Protein AF-A0ABD1UL17-F1 (afdb_monomer_lite)

Secondary structure (DSSP, 8-state):
-HHHHHHHHHHHHHHHHHHHHHHHHHHHHHHHHHHHHHHHHHHHHHHHHHHHHHHHHHHHHHHHHHHHHHHHHHHHHHHHHHHHHHHHHHTTT-HHHHHHHHHHHTTHHHHHHHHHHHHHHH-----------------------SHHHHHHHHHHHSHHHHHHHHHHH--PPPTTS------------

InterPro domains:
  IPR027705 Flotillin family [PTHR13806] (13-183)

Structure (mmCIF, N/CA/C/O backbone):
data_AF-A0ABD1UL17-F1
#
_entry.id   AF-A0ABD1UL17-F1
#
loop_
_atom_site.group_PDB
_atom_site.id
_atom_site.type_symbol
_atom_site.label_atom_id
_atom_site.label_alt_id
_atom_site.label_comp_id
_atom_site.label_asym_id
_atom_site.label_entity_id
_atom_site.label_seq_id
_atom_site.pdbx_PDB_ins_code
_atom_site.Cartn_x
_atom_site.Cartn_y
_atom_site.Cartn_z
_atom_site.occupancy
_atom_site.B_iso_or_equiv
_atom_site.auth_seq_id
_atom_site.auth_comp_id
_atom_site.auth_asym_id
_atom_site.auth_atom_id
_atom_site.pdbx_PDB_model_num
ATOM 1 N N . MET A 1 1 ? -55.483 -6.343 79.980 1.00 60.31 1 MET A N 1
ATOM 2 C CA . MET A 1 1 ? -54.908 -7.184 78.899 1.00 60.31 1 MET A CA 1
ATOM 3 C C . MET A 1 1 ? -54.985 -6.540 77.512 1.00 60.31 1 MET A C 1
ATOM 5 O O . MET A 1 1 ? -53.952 -6.473 76.865 1.00 60.31 1 MET A O 1
ATOM 9 N N . TYR A 1 2 ? -56.130 -6.007 77.063 1.00 58.78 2 TYR A N 1
ATOM 10 C CA . TYR A 1 2 ? -56.299 -5.472 75.694 1.00 58.78 2 TYR A CA 1
ATOM 11 C C . TYR A 1 2 ? -55.361 -4.320 75.276 1.00 58.78 2 TYR A C 1
ATOM 13 O O . TYR A 1 2 ? -54.911 -4.289 74.135 1.00 58.78 2 TYR A O 1
ATOM 21 N N . HIS A 1 3 ? -55.010 -3.406 76.187 1.00 62.16 3 HIS A N 1
ATOM 22 C CA . HIS A 1 3 ? -54.109 -2.283 75.872 1.00 62.16 3 HIS A CA 1
ATOM 23 C C . HIS A 1 3 ? -52.681 -2.724 75.497 1.00 62.16 3 HIS A C 1
ATOM 25 O O . HIS A 1 3 ? -52.054 -2.107 74.642 1.00 62.16 3 HIS A O 1
ATOM 31 N N . ASN A 1 4 ? -52.183 -3.817 76.086 1.00 69.75 4 ASN A N 1
ATOM 32 C CA . ASN A 1 4 ? -50.825 -4.309 75.828 1.00 69.75 4 ASN A CA 1
ATOM 33 C C . ASN A 1 4 ? -50.711 -5.017 74.467 1.00 69.75 4 ASN A C 1
ATOM 35 O O . ASN A 1 4 ? -49.707 -4.867 73.779 1.00 69.75 4 ASN A O 1
ATOM 39 N N . LEU A 1 5 ? -51.758 -5.733 74.037 1.00 76.44 5 LEU A N 1
ATOM 40 C CA . LEU A 1 5 ? -51.782 -6.370 72.715 1.00 76.44 5 LEU A CA 1
ATOM 41 C C . LEU A 1 5 ? -51.744 -5.334 71.584 1.00 76.44 5 LEU A C 1
ATOM 43 O O . LEU A 1 5 ? -51.039 -5.522 70.596 1.00 76.44 5 LEU A O 1
ATOM 47 N N . ASN A 1 6 ? -52.481 -4.232 71.736 1.00 79.44 6 ASN A N 1
ATOM 48 C CA . ASN A 1 6 ? -52.580 -3.211 70.696 1.00 79.44 6 ASN A CA 1
ATOM 49 C C . ASN A 1 6 ? -51.241 -2.482 70.485 1.00 79.44 6 ASN A C 1
ATOM 51 O O . ASN A 1 6 ? -50.835 -2.241 69.350 1.00 79.44 6 ASN A O 1
ATOM 55 N N . LEU A 1 7 ? -50.505 -2.214 71.570 1.00 85.31 7 LEU A N 1
ATOM 56 C CA . LEU A 1 7 ? -49.172 -1.610 71.508 1.00 85.31 7 LEU A CA 1
ATOM 57 C C . LEU A 1 7 ? -48.166 -2.518 70.778 1.00 85.31 7 LEU A C 1
ATOM 59 O O . LEU A 1 7 ? -47.417 -2.050 69.924 1.00 85.31 7 LEU A O 1
ATOM 63 N N . ILE A 1 8 ? -48.191 -3.827 71.055 1.00 84.94 8 ILE A N 1
ATOM 64 C CA . ILE A 1 8 ? -47.319 -4.816 70.397 1.00 84.94 8 ILE A CA 1
ATOM 65 C C . ILE A 1 8 ? -47.604 -4.886 68.890 1.00 84.94 8 ILE A C 1
ATOM 67 O O . ILE A 1 8 ? -46.670 -4.918 68.089 1.00 84.94 8 ILE A O 1
ATOM 71 N N . VAL A 1 9 ? -48.879 -4.869 68.490 1.00 86.69 9 VAL A N 1
ATOM 72 C CA . VAL A 1 9 ? -49.277 -4.883 67.072 1.00 86.69 9 VAL A CA 1
ATOM 73 C C . VAL A 1 9 ? -48.803 -3.622 66.349 1.00 86.69 9 VAL A C 1
ATOM 75 O O . VAL A 1 9 ? -48.308 -3.716 65.225 1.00 86.69 9 VAL A O 1
ATOM 78 N N . VAL A 1 10 ? -48.915 -2.450 66.981 1.00 88.12 10 VAL A N 1
ATOM 79 C CA . VAL A 1 10 ? -48.429 -1.185 66.408 1.00 88.12 10 VAL A CA 1
ATOM 80 C C . VAL A 1 10 ? -46.908 -1.210 66.239 1.00 88.12 10 VAL A C 1
ATOM 82 O O . VAL A 1 10 ? -46.428 -0.911 65.150 1.00 88.12 10 VAL A O 1
ATOM 85 N N . VAL A 1 11 ? -46.160 -1.645 67.260 1.00 88.06 11 VAL A N 1
ATOM 86 C CA . VAL A 1 11 ? -44.688 -1.747 67.211 1.00 88.06 11 VAL A CA 1
ATOM 87 C C . VAL A 1 11 ? -44.210 -2.763 66.165 1.00 88.06 11 VAL A C 1
ATOM 89 O O . VAL A 1 11 ? -43.208 -2.539 65.489 1.00 88.06 11 VAL A O 1
ATOM 92 N N . MET A 1 12 ? -44.914 -3.885 66.000 1.00 85.50 12 MET A N 1
ATOM 93 C CA . MET A 1 12 ? -44.624 -4.850 64.932 1.00 85.50 12 MET A CA 1
ATOM 94 C C . MET A 1 12 ? -44.850 -4.236 63.546 1.00 85.50 12 MET A C 1
ATOM 96 O O . MET A 1 12 ? -43.996 -4.367 62.671 1.00 85.50 12 MET A O 1
ATOM 100 N N . LYS A 1 13 ? -45.969 -3.529 63.343 1.00 87.94 13 LYS A N 1
ATOM 101 C CA . LYS A 1 13 ? -46.279 -2.879 62.061 1.00 87.94 13 LYS A CA 1
ATOM 102 C C . LYS A 1 13 ? -45.264 -1.798 61.690 1.00 87.94 13 LYS A C 1
ATOM 104 O O . LYS A 1 13 ? -44.862 -1.749 60.530 1.00 87.94 13 LYS A O 1
ATOM 109 N N . THR A 1 14 ? -44.825 -0.973 62.641 1.00 87.31 14 THR A N 1
ATOM 110 C CA . THR A 1 14 ? -43.807 0.057 62.375 1.00 87.31 14 THR A CA 1
ATOM 111 C C . THR A 1 14 ? -42.458 -0.558 62.017 1.00 87.31 14 THR A C 1
ATOM 113 O O . THR A 1 14 ? -41.882 -0.170 61.007 1.00 87.31 14 THR A O 1
ATOM 116 N N . LYS A 1 15 ? -42.002 -1.592 62.737 1.00 89.62 15 LYS A N 1
ATOM 117 C CA . LYS A 1 15 ? -40.759 -2.308 62.390 1.00 89.62 15 LYS A CA 1
ATOM 118 C C . LYS A 1 15 ? -40.804 -2.946 61.000 1.00 89.62 15 LYS A C 1
ATOM 120 O O . LYS A 1 15 ? -39.811 -2.916 60.278 1.00 89.62 15 LYS A O 1
ATOM 125 N N . VAL A 1 16 ? -41.948 -3.509 60.604 1.00 89.19 16 VAL A N 1
ATOM 126 C CA . VAL A 1 16 ? -42.137 -4.064 59.251 1.00 89.19 16 VAL A CA 1
ATOM 127 C C . VAL A 1 16 ? -42.114 -2.959 58.191 1.00 89.19 16 VAL A C 1
ATOM 129 O O . VAL A 1 16 ? -41.514 -3.142 57.133 1.00 89.19 16 VAL A O 1
ATOM 132 N N . GLN A 1 17 ? -42.724 -1.802 58.460 1.00 87.31 17 GLN A N 1
ATOM 133 C CA . GLN A 1 17 ? -42.669 -0.662 57.540 1.00 87.31 17 GLN A CA 1
ATOM 134 C C . GLN A 1 17 ? -41.254 -0.095 57.387 1.00 87.31 17 GLN A C 1
ATOM 136 O O . GLN A 1 17 ? -40.846 0.195 56.265 1.00 87.31 17 GLN A O 1
ATOM 141 N N . GLU A 1 18 ? -40.495 0.019 58.476 1.00 90.31 18 GLU A N 1
ATOM 142 C CA . GLU A 1 18 ? -39.094 0.455 58.444 1.00 90.31 18 GLU A CA 1
ATOM 143 C C . GLU A 1 18 ? -38.222 -0.525 57.651 1.00 90.31 18 GLU A C 1
ATOM 145 O O . GLU A 1 18 ? -37.521 -0.112 56.728 1.00 90.31 18 GLU A O 1
ATOM 150 N N . ALA A 1 19 ? -38.343 -1.830 57.923 1.00 88.38 19 A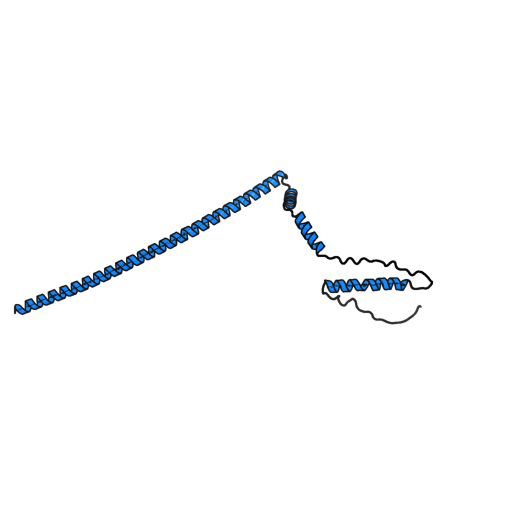LA A N 1
ATOM 151 C CA . ALA A 1 19 ? -37.614 -2.864 57.191 1.00 88.38 19 ALA A CA 1
ATOM 152 C C . ALA A 1 19 ? -37.937 -2.852 55.686 1.00 88.38 19 ALA A C 1
ATOM 154 O O . ALA A 1 19 ? -37.031 -2.955 54.858 1.00 88.38 19 ALA A O 1
ATOM 155 N N . ASN A 1 20 ? -39.210 -2.663 55.319 1.00 91.00 20 ASN A N 1
ATOM 156 C CA . ASN A 1 20 ? -39.620 -2.518 53.921 1.00 91.00 20 ASN A CA 1
ATOM 157 C C . ASN A 1 20 ? -39.068 -1.234 53.284 1.00 91.00 20 ASN A C 1
ATOM 159 O O . ASN A 1 20 ? -38.656 -1.255 52.124 1.00 91.00 20 ASN A O 1
ATOM 163 N N . GLY A 1 21 ? -39.027 -0.128 54.031 1.00 90.75 21 GLY A N 1
ATOM 164 C CA . GLY A 1 21 ? -38.443 1.133 53.577 1.00 90.75 21 GLY A CA 1
ATOM 165 C C . GLY A 1 21 ? -36.942 1.020 53.301 1.00 90.75 21 GLY A C 1
ATOM 166 O O . GLY A 1 21 ? -36.463 1.506 52.276 1.00 90.75 21 GLY A O 1
ATOM 167 N N . ASP A 1 22 ? -36.203 0.332 54.169 1.00 93.38 22 ASP A N 1
ATOM 168 C CA . ASP A 1 22 ? -34.768 0.097 53.989 1.00 93.38 22 ASP A CA 1
ATOM 169 C C . ASP A 1 22 ? -34.472 -0.855 52.830 1.00 93.38 22 ASP A C 1
ATOM 171 O O . ASP A 1 22 ? -33.518 -0.638 52.077 1.00 93.38 22 ASP A O 1
ATOM 175 N N . LEU A 1 23 ? -35.303 -1.883 52.644 1.00 92.69 23 LEU A N 1
ATOM 176 C CA . LEU A 1 23 ? -35.193 -2.800 51.514 1.00 92.69 23 LEU A CA 1
ATOM 177 C C . LEU A 1 23 ? -35.440 -2.056 50.197 1.00 92.69 23 LEU A C 1
ATOM 179 O O . LEU A 1 23 ? -34.614 -2.144 49.291 1.00 92.69 23 LEU A O 1
ATOM 183 N N . TYR A 1 24 ? -36.490 -1.231 50.132 1.00 93.25 24 TYR A N 1
ATOM 184 C CA . TYR A 1 24 ? -36.789 -0.399 48.965 1.00 93.25 24 TYR A CA 1
ATOM 185 C C . TYR A 1 24 ? -35.652 0.578 48.631 1.00 93.25 24 TYR A C 1
ATOM 187 O O . TYR A 1 24 ? -35.253 0.692 47.471 1.00 93.25 24 TYR A O 1
ATOM 195 N N . LYS A 1 25 ? -35.071 1.243 49.641 1.00 94.44 25 LYS A N 1
ATOM 196 C CA . LYS A 1 25 ? -33.905 2.123 49.448 1.00 94.44 25 LYS A CA 1
ATOM 197 C C . LYS A 1 25 ? -32.721 1.359 48.862 1.00 94.44 25 LYS A C 1
ATOM 199 O O . LYS A 1 25 ? -32.169 1.794 47.856 1.00 94.44 25 LYS A O 1
ATOM 204 N N . LYS A 1 26 ? -32.361 0.209 49.446 1.00 95.31 26 LYS A N 1
ATOM 205 C CA . LYS A 1 26 ? -31.255 -0.634 48.956 1.00 95.31 26 LYS A CA 1
ATOM 206 C C . LYS A 1 26 ? -31.488 -1.097 47.518 1.00 95.31 26 LYS A C 1
ATOM 208 O O . LYS A 1 26 ? -30.566 -1.059 46.704 1.00 95.31 26 LYS A O 1
ATOM 213 N N . GLN A 1 27 ? -32.721 -1.478 47.194 1.00 94.88 27 GLN A N 1
ATOM 214 C CA . GLN A 1 27 ? -33.105 -1.905 45.852 1.00 94.88 27 GLN A CA 1
ATOM 215 C C . GLN A 1 27 ? -32.941 -0.761 44.846 1.00 94.88 27 GLN A C 1
ATOM 217 O O . GLN A 1 27 ? -32.265 -0.928 43.836 1.00 94.88 27 GLN A O 1
ATOM 222 N N . LYS A 1 28 ? -33.432 0.440 45.176 1.00 95.75 28 LYS A N 1
ATOM 223 C CA . LYS A 1 28 ? -33.288 1.621 44.313 1.00 95.75 28 LYS A CA 1
ATOM 224 C C . LYS A 1 28 ? -31.841 2.060 44.125 1.00 95.75 28 LYS A C 1
ATOM 226 O O . LYS A 1 28 ? -31.471 2.451 43.023 1.00 95.75 28 LYS A O 1
ATOM 231 N N . THR A 1 29 ? -31.007 1.962 45.159 1.00 95.44 29 THR A N 1
ATOM 232 C CA . THR A 1 29 ? -29.572 2.254 45.026 1.00 95.44 29 THR A CA 1
ATOM 233 C C . THR A 1 29 ? -28.851 1.231 44.152 1.00 95.44 29 THR A C 1
ATOM 235 O O . THR A 1 29 ? -27.991 1.612 43.362 1.00 95.44 29 THR A O 1
ATOM 238 N N . ALA A 1 30 ? -29.214 -0.051 44.252 1.00 94.75 30 ALA A N 1
ATOM 239 C CA . ALA A 1 30 ? -28.629 -1.107 43.431 1.00 94.75 30 ALA A CA 1
ATOM 240 C C . ALA A 1 30 ? -29.053 -0.975 41.960 1.00 94.75 30 ALA A C 1
ATOM 242 O O . ALA A 1 30 ? -28.213 -1.086 41.071 1.00 94.75 30 ALA A O 1
ATOM 243 N N . GLU A 1 31 ? -30.327 -0.663 41.708 1.00 95.81 31 GLU A N 1
ATOM 244 C CA . GLU A 1 31 ? -30.850 -0.359 40.370 1.00 95.81 31 GLU A CA 1
ATOM 245 C C . GLU A 1 31 ? -30.155 0.859 39.753 1.00 95.81 31 GLU A C 1
ATOM 247 O O . GLU A 1 31 ? -29.719 0.799 38.607 1.00 95.81 31 GLU A O 1
ATOM 252 N N . ALA A 1 32 ? -29.997 1.949 40.513 1.00 95.31 32 ALA A N 1
ATOM 253 C CA . ALA A 1 32 ? -29.304 3.144 40.035 1.00 95.31 32 ALA A CA 1
ATOM 254 C C . ALA A 1 32 ? -27.832 2.857 39.697 1.00 95.31 32 ALA A C 1
ATOM 256 O O . ALA A 1 32 ? -27.334 3.314 38.668 1.00 95.31 32 ALA A O 1
ATOM 257 N N . TYR A 1 33 ? -27.151 2.064 40.530 1.00 96.25 33 TYR A N 1
ATOM 258 C CA . TYR A 1 33 ? -25.770 1.657 40.283 1.00 96.25 33 TYR A CA 1
ATOM 259 C C . TYR A 1 33 ? -25.639 0.780 39.032 1.00 96.25 33 TYR A C 1
ATOM 261 O O . TYR A 1 33 ? -24.759 1.022 38.207 1.00 96.25 33 TYR A O 1
ATOM 269 N N . LEU A 1 34 ? -26.525 -0.209 38.862 1.00 96.56 34 LEU A N 1
ATOM 270 C CA . LEU A 1 34 ? -26.552 -1.055 37.668 1.00 96.56 34 LEU A CA 1
ATOM 271 C C . LEU A 1 34 ? -26.806 -0.232 36.409 1.00 96.56 34 LEU A C 1
ATOM 273 O O . LEU A 1 34 ? -26.051 -0.349 35.450 1.00 96.56 34 LEU A O 1
ATOM 277 N N . TYR A 1 35 ? -27.800 0.655 36.442 1.00 96.25 35 TYR A N 1
ATOM 278 C CA . TYR A 1 35 ? -28.118 1.520 35.312 1.00 96.25 35 TYR A CA 1
ATOM 279 C C . TYR A 1 35 ? -26.936 2.418 34.925 1.00 96.25 35 TYR A C 1
ATOM 281 O O . TYR A 1 35 ? -26.606 2.553 33.746 1.00 96.25 35 TYR A O 1
ATOM 289 N N . GLN A 1 36 ? -26.252 3.001 35.914 1.00 96.88 36 GLN A N 1
ATOM 290 C CA . GLN A 1 36 ? -25.047 3.785 35.659 1.00 96.88 36 GLN A CA 1
ATOM 291 C C . GLN A 1 36 ? -23.948 2.928 35.016 1.00 96.88 36 GLN A C 1
ATOM 293 O O . GLN A 1 36 ? -23.339 3.350 34.034 1.00 96.88 36 GLN A O 1
ATOM 298 N N . LYS A 1 37 ? -23.711 1.716 35.531 1.00 96.75 37 LYS A N 1
ATOM 299 C CA . LYS A 1 37 ? -22.688 0.808 34.996 1.00 96.75 37 LYS A CA 1
ATOM 300 C C . LYS A 1 37 ? -22.997 0.335 33.581 1.00 96.75 37 LYS A C 1
ATOM 302 O O . LYS A 1 37 ? -22.086 0.284 32.758 1.00 96.75 37 LYS A O 1
ATOM 307 N N . GLU A 1 38 ? -24.256 0.042 33.278 1.00 96.88 38 GLU A N 1
ATOM 308 C CA . GLU A 1 38 ? -24.694 -0.293 31.922 1.00 96.88 38 GLU A CA 1
ATOM 309 C C . GLU A 1 38 ? -24.457 0.869 30.959 1.00 96.88 38 GLU A C 1
ATOM 311 O O . GLU A 1 38 ? -23.901 0.663 29.882 1.00 96.88 38 GLU A O 1
ATOM 316 N N . LYS A 1 39 ? -24.796 2.101 31.359 1.00 97.44 39 LYS A N 1
ATOM 317 C CA . LYS A 1 39 ? -24.572 3.288 30.524 1.00 97.44 39 LYS A CA 1
ATOM 318 C C . LYS A 1 39 ? -23.092 3.587 30.307 1.00 97.44 39 LYS A C 1
ATOM 320 O O . LYS A 1 39 ? -22.704 3.942 29.196 1.00 97.44 39 LYS A O 1
ATOM 325 N N . GLU A 1 40 ? -22.257 3.407 31.328 1.00 96.38 40 GLU A N 1
ATOM 326 C CA . GLU A 1 40 ? -20.799 3.517 31.200 1.00 96.38 40 GLU A CA 1
ATOM 327 C C . GLU A 1 40 ? -20.241 2.466 30.227 1.00 96.38 40 GLU A C 1
ATOM 329 O O . GLU A 1 40 ? -19.443 2.804 29.353 1.00 96.38 40 GLU A O 1
ATOM 334 N N . ALA A 1 41 ? -20.684 1.211 30.332 1.00 96.56 41 ALA A N 1
ATOM 335 C CA . ALA A 1 41 ? -20.252 0.136 29.441 1.00 96.56 41 ALA A CA 1
ATOM 336 C C . ALA A 1 41 ? -20.719 0.358 27.992 1.00 96.56 41 ALA A C 1
ATOM 338 O O . ALA A 1 41 ? -19.948 0.152 27.056 1.00 96.56 41 ALA A O 1
ATOM 339 N N . GLU A 1 42 ? -21.955 0.820 27.798 1.00 96.38 42 GLU A N 1
ATOM 340 C CA . GLU A 1 42 ? -22.501 1.170 26.484 1.00 96.38 42 GLU A CA 1
ATOM 341 C C . GLU A 1 42 ? -21.710 2.318 25.844 1.00 96.38 42 GLU A C 1
ATOM 343 O O . GLU A 1 42 ? -21.320 2.224 24.680 1.00 96.38 42 GLU A O 1
ATOM 348 N N . ALA A 1 43 ? -21.387 3.361 26.616 1.00 96.25 43 ALA A N 1
ATOM 349 C CA . ALA A 1 43 ? -20.560 4.469 26.148 1.00 96.25 43 ALA A CA 1
ATOM 350 C C . ALA A 1 43 ? -19.140 4.016 25.774 1.00 96.25 43 ALA A C 1
ATOM 352 O O . ALA A 1 43 ? -18.618 4.415 24.733 1.00 96.25 43 ALA A O 1
ATOM 353 N N . GLN A 1 44 ? -18.520 3.152 26.585 1.00 96.50 44 GLN A N 1
ATOM 354 C CA . GLN A 1 44 ? -17.205 2.583 26.276 1.00 96.50 44 GLN A CA 1
ATOM 355 C C . GLN A 1 44 ? -17.237 1.725 25.013 1.00 96.50 44 GLN A C 1
ATOM 357 O O . GLN A 1 44 ? -16.338 1.834 24.179 1.00 96.50 44 GLN A O 1
ATOM 362 N N . LYS A 1 45 ? -18.280 0.908 24.843 1.00 97.19 45 LYS A N 1
ATOM 363 C CA . LYS A 1 45 ? -18.465 0.089 23.646 1.00 97.19 45 LYS A CA 1
ATOM 364 C C . LYS A 1 45 ? -18.633 0.961 22.403 1.00 97.19 45 LYS A C 1
ATOM 366 O O . LYS A 1 45 ? -17.917 0.762 21.430 1.00 97.19 45 LYS A O 1
ATOM 371 N N . ALA A 1 46 ? -19.495 1.976 22.462 1.00 96.75 46 ALA A N 1
ATOM 372 C CA . ALA A 1 46 ? -19.695 2.909 21.357 1.00 96.75 46 ALA A CA 1
ATOM 373 C C . ALA A 1 46 ? -18.405 3.664 20.994 1.00 96.75 46 ALA A C 1
ATOM 375 O O . ALA A 1 46 ? -18.097 3.836 19.815 1.00 96.75 46 ALA A O 1
ATOM 376 N N . ALA A 1 47 ? -17.617 4.074 21.992 1.00 96.00 47 ALA A N 1
ATOM 377 C CA . ALA A 1 47 ? -16.320 4.699 21.757 1.00 96.00 47 ALA A CA 1
ATOM 378 C C . ALA A 1 47 ? -15.337 3.727 21.084 1.00 96.00 47 ALA A C 1
ATOM 380 O O . ALA A 1 47 ? -14.693 4.094 20.101 1.00 96.00 47 ALA A O 1
ATOM 381 N N . ALA A 1 48 ? -15.247 2.483 21.565 1.00 96.00 48 ALA A N 1
ATOM 382 C CA . ALA A 1 48 ? -14.393 1.457 20.973 1.00 96.00 48 ALA A CA 1
ATOM 383 C C . ALA A 1 48 ? -14.786 1.169 19.516 1.00 96.00 48 ALA A C 1
ATOM 385 O O . ALA A 1 48 ? -13.920 1.212 18.640 1.00 96.00 48 ALA A O 1
ATOM 386 N N . ASP A 1 49 ? -16.078 0.985 19.243 1.00 96.25 49 ASP A N 1
ATOM 387 C CA . ASP A 1 49 ? -16.610 0.745 17.899 1.00 96.25 49 ASP A CA 1
ATOM 388 C C . ASP A 1 49 ? -16.304 1.923 16.959 1.00 96.25 49 ASP A C 1
ATOM 390 O O . ASP A 1 49 ? -15.841 1.719 15.835 1.00 96.25 49 ASP A O 1
ATOM 394 N N . ALA A 1 50 ? -16.454 3.166 17.433 1.00 95.19 50 ALA A N 1
ATOM 395 C CA . ALA A 1 50 ? -16.092 4.356 16.664 1.00 95.19 50 ALA A CA 1
ATOM 396 C C . ALA A 1 50 ? -14.587 4.405 16.347 1.00 95.19 50 ALA A C 1
ATOM 398 O O . ALA A 1 50 ? -14.199 4.701 15.214 1.00 95.19 50 ALA A O 1
ATOM 399 N N . THR A 1 51 ? -13.723 4.079 17.316 1.00 95.69 51 THR A N 1
ATOM 400 C CA . THR A 1 51 ? -12.273 4.029 17.065 1.00 95.69 51 THR A CA 1
ATOM 401 C C . THR A 1 51 ? -11.881 2.908 16.109 1.00 95.69 51 THR A C 1
ATOM 403 O O . THR A 1 51 ? -11.005 3.109 15.266 1.00 95.69 51 THR A O 1
ATOM 406 N N . PHE A 1 52 ? -12.530 1.747 16.208 1.00 96.19 52 PHE A N 1
ATOM 407 C CA . PHE A 1 52 ? -12.299 0.619 15.317 1.00 96.19 52 PHE A CA 1
ATOM 408 C C . PHE A 1 52 ? -12.689 0.978 13.885 1.00 96.19 52 PHE A C 1
ATOM 410 O O . PHE A 1 52 ? -11.870 0.836 12.980 1.00 96.19 52 PHE A O 1
ATOM 417 N N . TYR A 1 53 ? -13.887 1.534 13.695 1.00 95.62 53 TYR A N 1
ATOM 418 C CA . TYR A 1 53 ? -14.363 1.970 12.386 1.00 95.62 53 TYR A CA 1
ATOM 419 C C . TYR A 1 53 ? -13.460 3.049 11.774 1.00 95.62 53 TYR A C 1
ATOM 421 O O . TYR A 1 53 ? -13.111 2.978 10.596 1.00 95.62 53 TYR A O 1
ATOM 429 N N . GLY A 1 54 ? -13.010 4.016 12.581 1.00 95.19 54 GLY A N 1
ATOM 430 C CA . GLY A 1 54 ? -12.059 5.035 12.136 1.00 95.19 54 GLY A CA 1
ATOM 431 C C . GLY A 1 54 ? -10.733 4.435 11.660 1.00 95.19 54 GLY A C 1
ATOM 432 O O . GLY A 1 54 ? -10.252 4.776 10.581 1.00 95.19 54 GLY A O 1
ATOM 433 N N . ARG A 1 55 ? -10.157 3.496 12.423 1.00 94.69 55 ARG A N 1
ATOM 434 C CA . ARG A 1 55 ? -8.924 2.795 12.026 1.00 94.69 55 ARG A CA 1
ATOM 435 C C . ARG A 1 55 ? -9.122 1.946 10.778 1.00 94.69 55 ARG A C 1
ATOM 437 O O . ARG A 1 55 ? -8.255 1.958 9.913 1.00 94.69 55 ARG A O 1
ATOM 444 N N . GLN A 1 56 ? -10.247 1.245 10.679 1.00 95.50 56 GLN A N 1
ATOM 445 C CA . GLN A 1 56 ? -10.576 0.427 9.518 1.00 95.50 56 GLN A CA 1
ATOM 446 C C . GLN A 1 56 ? -10.609 1.275 8.244 1.00 95.50 56 GLN A C 1
ATOM 448 O O . GLN A 1 56 ? -9.934 0.936 7.282 1.00 95.50 56 GLN A O 1
ATOM 453 N N . GLN A 1 57 ? -11.291 2.423 8.263 1.00 95.62 57 GLN A N 1
ATOM 454 C CA . GLN A 1 57 ? -11.342 3.308 7.097 1.00 95.62 57 GLN A CA 1
ATOM 455 C C . GLN A 1 57 ? -9.975 3.875 6.700 1.00 95.62 57 GLN A C 1
ATOM 457 O O . GLN A 1 57 ? -9.700 4.021 5.511 1.00 95.62 57 GLN A O 1
ATOM 462 N N . ILE A 1 58 ? -9.108 4.174 7.671 1.00 94.62 58 ILE A N 1
ATOM 463 C CA . ILE A 1 58 ? -7.736 4.614 7.384 1.00 94.62 58 ILE A CA 1
ATOM 464 C C . ILE A 1 58 ? -6.963 3.494 6.683 1.00 94.62 58 ILE A C 1
ATOM 466 O O . ILE A 1 58 ? -6.391 3.726 5.622 1.00 94.62 58 ILE A O 1
ATOM 470 N N . VAL A 1 59 ? -6.989 2.278 7.236 1.00 95.44 59 VAL A N 1
ATOM 471 C CA . VAL A 1 59 ? -6.284 1.121 6.663 1.00 95.44 59 VAL A CA 1
ATOM 472 C C . VAL A 1 59 ? -6.823 0.778 5.274 1.00 95.44 59 VAL A C 1
ATOM 474 O O . VAL A 1 59 ? -6.041 0.542 4.356 1.00 95.44 59 VAL A O 1
ATOM 477 N N . ASP A 1 60 ? -8.142 0.800 5.088 1.00 94.88 60 ASP A N 1
ATOM 478 C CA . ASP A 1 60 ? -8.773 0.544 3.792 1.00 94.88 60 ASP A CA 1
ATOM 479 C C . ASP A 1 60 ? -8.399 1.625 2.766 1.00 94.88 60 ASP A C 1
ATOM 481 O O . ASP A 1 60 ? -8.109 1.317 1.606 1.00 94.88 60 ASP A O 1
ATOM 485 N N . GLY A 1 61 ? -8.336 2.890 3.194 1.00 95.31 61 GLY A N 1
ATOM 486 C CA . GLY A 1 61 ? -7.867 4.004 2.374 1.00 95.31 61 GLY A CA 1
ATOM 487 C C . GLY A 1 61 ? -6.399 3.860 1.963 1.00 95.31 61 GLY A C 1
ATOM 488 O O . GLY A 1 61 ? -6.068 4.022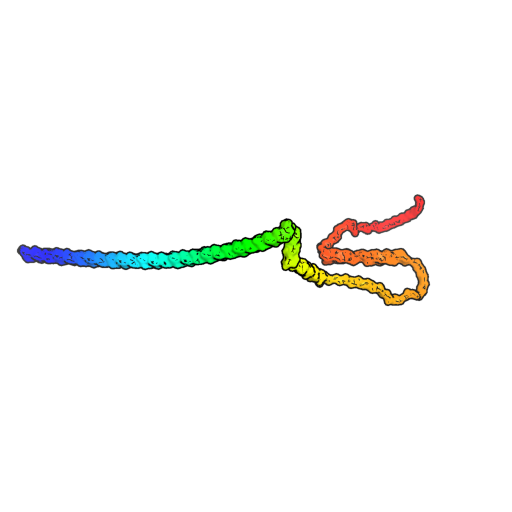 0.786 1.00 95.31 61 GLY A O 1
ATOM 489 N N . GLU A 1 62 ? -5.521 3.502 2.900 1.00 96.06 62 GLU A N 1
ATOM 490 C CA . GLU A 1 62 ? -4.100 3.242 2.638 1.00 96.06 62 GLU A CA 1
ATOM 491 C C . GLU A 1 62 ? -3.906 2.053 1.691 1.00 96.06 62 GLU A C 1
ATOM 493 O O . GLU A 1 62 ? -3.131 2.137 0.733 1.00 96.06 62 GLU A O 1
ATOM 498 N N . LEU A 1 63 ? -4.647 0.965 1.910 1.00 95.94 63 LEU A N 1
ATOM 499 C CA . LEU A 1 63 ? -4.628 -0.213 1.050 1.00 95.94 63 LEU A CA 1
ATOM 500 C C . LEU A 1 63 ? -5.073 0.142 -0.372 1.00 95.94 63 LEU A C 1
ATOM 502 O O . LEU A 1 63 ? -4.426 -0.256 -1.344 1.00 95.94 63 LEU A O 1
ATOM 506 N N . TYR A 1 64 ? -6.152 0.916 -0.506 1.00 95.62 64 TYR A N 1
ATOM 507 C CA . TYR A 1 64 ? -6.642 1.379 -1.799 1.00 95.62 64 TYR A CA 1
ATOM 508 C C . TYR A 1 64 ? -5.610 2.259 -2.516 1.00 95.62 64 TYR A C 1
ATOM 510 O O . TYR A 1 64 ? -5.330 2.039 -3.698 1.00 95.62 64 TYR A O 1
ATOM 518 N N . ALA A 1 65 ? -4.992 3.205 -1.804 1.00 96.31 65 ALA A N 1
ATOM 519 C CA . ALA A 1 65 ? -3.946 4.062 -2.354 1.00 96.31 65 ALA A CA 1
ATOM 520 C C . ALA A 1 65 ? -2.741 3.243 -2.841 1.00 96.31 65 ALA A C 1
ATOM 522 O O . ALA A 1 65 ? -2.305 3.404 -3.983 1.00 96.31 65 ALA A O 1
ATOM 523 N N . LYS A 1 66 ? -2.250 2.302 -2.025 1.00 97.00 66 LYS A N 1
ATOM 524 C CA . LYS A 1 66 ? -1.129 1.419 -2.382 1.00 97.00 66 LYS A CA 1
ATOM 525 C C . LYS A 1 66 ? -1.448 0.515 -3.565 1.00 97.00 66 LYS A C 1
ATOM 527 O O . LYS A 1 66 ? -0.604 0.320 -4.439 1.00 97.00 66 LYS A O 1
ATOM 532 N N . LYS A 1 67 ? -2.675 -0.001 -3.640 1.00 96.81 67 LYS A N 1
ATOM 533 C CA . LYS A 1 67 ? -3.136 -0.778 -4.792 1.00 96.81 67 LYS A CA 1
ATOM 534 C C . LYS A 1 67 ? -3.122 0.061 -6.070 1.00 96.81 67 LYS A C 1
ATOM 536 O O . LYS A 1 67 ? -2.632 -0.407 -7.093 1.00 96.81 67 LYS A O 1
ATOM 541 N N . LYS A 1 68 ? -3.610 1.303 -6.014 1.00 96.56 68 LYS A N 1
ATOM 542 C CA . LYS A 1 68 ? -3.608 2.214 -7.169 1.00 96.56 68 LYS A CA 1
ATOM 543 C C . LYS A 1 68 ? -2.202 2.615 -7.602 1.00 96.56 68 LYS A C 1
ATOM 545 O O . LYS A 1 68 ? -1.932 2.669 -8.798 1.00 96.56 68 LYS A O 1
ATOM 550 N N . GLU A 1 69 ? -1.300 2.830 -6.651 1.00 95.31 69 GLU A N 1
ATOM 551 C CA . GLU A 1 69 ? 0.122 3.053 -6.923 1.00 95.31 69 GLU A CA 1
ATOM 552 C C . GLU A 1 69 ? 0.738 1.853 -7.665 1.00 95.31 69 GLU A C 1
ATOM 554 O O . GLU A 1 69 ? 1.366 2.024 -8.710 1.00 95.31 69 GLU A O 1
ATOM 559 N N . ALA A 1 70 ? 0.489 0.629 -7.187 1.00 95.44 70 ALA A N 1
ATOM 560 C CA . ALA A 1 70 ? 0.968 -0.592 -7.833 1.00 95.44 70 ALA A CA 1
ATOM 561 C C . ALA A 1 70 ? 0.378 -0.789 -9.242 1.00 95.44 70 ALA A C 1
ATOM 563 O O . ALA A 1 70 ? 1.112 -1.121 -10.171 1.00 95.44 70 ALA A O 1
ATOM 564 N N . GLU A 1 71 ? -0.922 -0.540 -9.429 1.00 94.88 71 GLU A N 1
ATOM 565 C CA . GLU A 1 71 ? -1.570 -0.555 -10.750 1.00 94.88 71 GLU A CA 1
ATOM 566 C C . GLU A 1 71 ? -0.915 0.454 -11.709 1.00 94.88 71 GLU A C 1
ATOM 568 O O . GLU A 1 71 ? -0.646 0.122 -12.864 1.00 94.88 71 GLU A O 1
ATOM 573 N N . GLY A 1 72 ? -0.593 1.658 -11.225 1.00 95.00 72 GLY A N 1
ATOM 574 C CA . GLY A 1 72 ? 0.122 2.672 -11.999 1.00 95.00 72 GLY A CA 1
ATOM 575 C C . GLY A 1 72 ? 1.525 2.224 -12.416 1.00 95.00 72 GLY A C 1
ATOM 576 O O . GLY A 1 72 ? 1.899 2.369 -13.580 1.00 95.00 72 GLY A O 1
ATOM 577 N N . LEU A 1 73 ? 2.287 1.617 -11.502 1.00 94.06 73 LEU A N 1
ATOM 578 C CA . LEU A 1 73 ? 3.613 1.070 -11.809 1.00 94.06 73 LEU A CA 1
ATOM 579 C C . LEU A 1 73 ? 3.546 -0.063 -12.837 1.00 94.06 73 LEU A C 1
ATOM 581 O O . LEU A 1 73 ? 4.361 -0.098 -13.760 1.00 94.06 73 LEU A O 1
ATOM 585 N N . ILE A 1 74 ? 2.561 -0.957 -12.718 1.00 94.31 74 ILE A N 1
ATOM 586 C CA . ILE A 1 74 ? 2.325 -2.020 -13.702 1.00 94.31 74 ILE A CA 1
ATOM 587 C C . ILE A 1 74 ? 2.007 -1.410 -15.068 1.00 94.31 74 ILE A C 1
ATOM 589 O O . ILE A 1 74 ? 2.587 -1.839 -16.062 1.00 94.31 74 ILE A O 1
ATOM 593 N N . ALA A 1 75 ? 1.145 -0.392 -15.131 1.00 94.62 75 ALA A N 1
ATOM 594 C CA . ALA A 1 75 ? 0.805 0.277 -16.384 1.00 94.62 75 A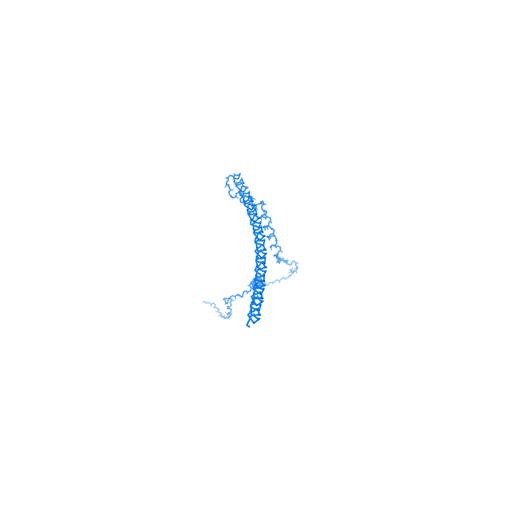LA A CA 1
ATOM 595 C C . ALA A 1 75 ? 2.031 0.939 -17.036 1.00 94.62 75 ALA A C 1
ATOM 597 O O . ALA A 1 75 ? 2.236 0.804 -18.242 1.00 94.62 75 ALA A O 1
ATOM 598 N N . ILE A 1 76 ? 2.890 1.592 -16.245 1.00 93.44 76 ILE A N 1
ATOM 599 C CA . ILE A 1 76 ? 4.150 2.171 -16.736 1.00 93.44 76 ILE A CA 1
ATOM 600 C C . ILE A 1 76 ? 5.084 1.072 -17.253 1.00 93.44 76 ILE A C 1
ATOM 602 O O . ILE A 1 76 ? 5.615 1.193 -18.356 1.00 93.44 76 ILE A O 1
ATOM 606 N N . ALA A 1 77 ? 5.270 -0.013 -16.500 1.00 92.19 77 ALA A N 1
ATOM 607 C CA . ALA A 1 77 ? 6.124 -1.126 -16.907 1.00 92.19 77 ALA A CA 1
ATOM 608 C C . ALA A 1 77 ? 5.603 -1.812 -18.181 1.00 92.19 77 ALA A C 1
ATOM 610 O O . ALA A 1 77 ? 6.380 -2.135 -19.079 1.00 92.19 77 ALA A O 1
ATOM 611 N N . GLN A 1 78 ? 4.285 -1.986 -18.298 1.00 94.19 78 GLN A N 1
ATOM 612 C CA . GLN A 1 78 ? 3.641 -2.500 -19.504 1.00 94.19 78 GLN A CA 1
ATOM 613 C C . GLN A 1 78 ? 3.844 -1.558 -20.688 1.00 94.19 78 GLN A C 1
ATOM 615 O O . GLN A 1 78 ? 4.220 -2.021 -21.761 1.00 94.19 78 GLN A O 1
ATOM 620 N N . ALA A 1 79 ? 3.665 -0.248 -20.503 1.00 94.00 79 ALA A N 1
ATOM 621 C CA . ALA A 1 79 ? 3.907 0.738 -21.550 1.00 94.00 79 ALA A CA 1
ATOM 622 C C . ALA A 1 79 ? 5.371 0.718 -22.019 1.00 94.00 79 ALA A C 1
ATOM 624 O O . ALA A 1 79 ? 5.631 0.696 -23.222 1.00 94.00 79 ALA A O 1
ATOM 625 N N . GLN A 1 80 ? 6.328 0.643 -21.089 1.00 92.25 80 GLN A N 1
ATOM 626 C CA . GLN A 1 80 ? 7.751 0.496 -21.409 1.00 92.25 80 GLN A CA 1
ATOM 627 C C . GLN A 1 80 ? 8.041 -0.820 -22.145 1.00 92.25 80 GLN A C 1
ATOM 629 O O . GLN A 1 80 ? 8.784 -0.825 -23.125 1.00 92.25 80 GLN A O 1
ATOM 634 N N . GLY A 1 81 ? 7.431 -1.927 -21.718 1.00 91.69 81 GLY A N 1
ATOM 635 C CA . GLY A 1 81 ? 7.571 -3.231 -22.366 1.00 91.69 81 GLY A CA 1
ATOM 636 C C . GLY A 1 81 ? 6.997 -3.255 -23.783 1.00 91.69 81 GLY A C 1
ATOM 637 O O . GLY A 1 81 ? 7.646 -3.764 -24.695 1.00 91.69 81 GLY A O 1
ATOM 638 N N . ILE A 1 82 ? 5.817 -2.662 -23.990 1.00 94.00 82 ILE A N 1
ATOM 639 C CA . ILE A 1 82 ? 5.205 -2.500 -25.316 1.00 94.00 82 ILE A CA 1
ATOM 640 C C . ILE A 1 82 ? 6.106 -1.636 -26.194 1.00 94.00 82 ILE A C 1
ATOM 642 O O . ILE A 1 82 ? 6.421 -2.042 -27.307 1.00 94.00 82 ILE A O 1
ATOM 646 N N . TYR A 1 83 ? 6.582 -0.497 -25.689 1.00 91.56 83 TYR A N 1
ATOM 647 C CA . TYR A 1 83 ? 7.495 0.373 -26.425 1.00 91.56 83 TYR A CA 1
ATOM 648 C C . TYR A 1 83 ? 8.759 -0.377 -26.873 1.00 91.56 83 TYR A C 1
ATOM 650 O O . TYR A 1 83 ? 9.073 -0.408 -28.063 1.00 91.56 83 TYR A O 1
ATOM 658 N N . LEU A 1 84 ? 9.436 -1.068 -25.951 1.00 91.94 84 LEU A N 1
ATOM 659 C CA . LEU A 1 84 ? 10.620 -1.870 -26.271 1.00 91.94 84 LEU A CA 1
ATOM 660 C C . LEU A 1 84 ? 10.315 -2.980 -27.279 1.00 91.94 84 LEU A C 1
ATOM 662 O O . LEU A 1 84 ? 11.114 -3.204 -28.186 1.00 91.94 84 LEU A O 1
ATOM 666 N N . ARG A 1 85 ? 9.159 -3.643 -27.160 1.00 92.69 85 ARG A N 1
ATOM 667 C CA . ARG A 1 85 ? 8.727 -4.663 -28.121 1.00 92.69 85 ARG A CA 1
ATOM 668 C C . ARG A 1 85 ? 8.513 -4.069 -29.510 1.00 92.69 85 ARG A C 1
ATOM 670 O O . ARG A 1 85 ? 9.087 -4.571 -30.463 1.00 92.69 85 ARG A O 1
ATOM 677 N N . THR A 1 86 ? 7.766 -2.973 -29.622 1.00 93.19 86 THR A N 1
ATOM 678 C CA . THR A 1 86 ? 7.520 -2.308 -30.914 1.00 93.19 86 THR A CA 1
ATOM 679 C C . THR A 1 86 ? 8.815 -1.837 -31.576 1.00 93.19 86 THR A C 1
ATOM 681 O O . THR A 1 86 ? 8.973 -1.927 -32.793 1.00 93.19 86 THR A O 1
ATOM 684 N N . LEU A 1 87 ? 9.785 -1.395 -30.776 1.00 91.62 87 LEU A N 1
ATOM 685 C CA . LEU A 1 87 ? 11.091 -0.995 -31.274 1.00 91.62 87 LEU A CA 1
ATOM 686 C C . LEU A 1 87 ? 11.917 -2.208 -31.728 1.00 91.62 87 LEU A C 1
ATOM 688 O O . LEU A 1 87 ? 12.529 -2.163 -32.791 1.00 91.62 87 LEU A O 1
ATOM 692 N N . LEU A 1 88 ? 11.890 -3.313 -30.977 1.00 93.81 88 LEU A N 1
ATOM 693 C CA . LEU A 1 88 ? 12.528 -4.568 -31.378 1.00 93.81 88 LEU A CA 1
ATOM 694 C C . LEU A 1 88 ? 11.938 -5.106 -32.687 1.00 93.81 88 LEU A C 1
ATOM 696 O O . LEU A 1 88 ? 12.688 -5.489 -33.583 1.00 93.81 88 LEU A O 1
ATOM 700 N N . ASP A 1 89 ? 10.611 -5.095 -32.805 1.00 94.38 89 ASP A N 1
ATOM 701 C CA . ASP A 1 89 ? 9.886 -5.583 -33.978 1.00 94.38 89 ASP A CA 1
ATOM 702 C C . ASP A 1 89 ? 10.177 -4.708 -35.210 1.00 94.38 89 ASP A C 1
ATOM 704 O O . ASP A 1 89 ? 10.444 -5.235 -36.289 1.00 94.38 89 ASP A O 1
ATOM 708 N N . SER A 1 90 ? 10.228 -3.377 -35.055 1.00 92.81 90 SER A N 1
ATOM 709 C CA . SER A 1 90 ? 10.586 -2.464 -36.158 1.00 92.81 90 SER A CA 1
ATOM 710 C C . SER A 1 90 ? 12.045 -2.596 -36.614 1.00 92.81 90 SER A C 1
ATOM 712 O O . SER A 1 90 ? 12.348 -2.368 -37.783 1.00 92.81 90 SER A O 1
ATOM 714 N N . LEU A 1 91 ? 12.940 -3.036 -35.725 1.00 91.75 91 LEU A N 1
ATOM 715 C CA . LEU A 1 91 ? 14.331 -3.392 -36.031 1.00 91.75 91 LEU A CA 1
ATOM 716 C C . LEU A 1 91 ? 14.483 -4.838 -36.542 1.00 91.75 91 LEU A C 1
ATOM 718 O O . LEU A 1 91 ? 15.602 -5.349 -36.633 1.00 91.75 91 LEU A O 1
ATOM 722 N N . GLY A 1 92 ? 13.375 -5.521 -36.850 1.00 92.25 92 GLY A N 1
ATOM 723 C CA . GLY A 1 92 ? 13.374 -6.883 -37.384 1.00 92.25 92 GLY A CA 1
ATOM 724 C C . GLY A 1 92 ? 13.839 -7.940 -36.382 1.00 92.25 92 GLY A C 1
ATOM 725 O O . GLY A 1 92 ? 14.437 -8.938 -36.775 1.00 92.25 92 GLY A O 1
ATOM 726 N N . GLY A 1 93 ? 13.638 -7.713 -35.081 1.00 92.00 93 GLY A N 1
ATOM 727 C CA . GLY A 1 93 ? 14.087 -8.621 -34.023 1.00 92.00 93 GLY A CA 1
ATOM 728 C C . GLY A 1 93 ? 15.583 -8.525 -33.706 1.00 92.00 93 GLY A C 1
ATOM 729 O O . GLY A 1 93 ? 16.100 -9.317 -32.916 1.00 92.00 93 GLY A O 1
ATOM 730 N N . ASN A 1 94 ? 16.306 -7.564 -34.291 1.00 94.00 94 ASN A N 1
ATOM 731 C CA . ASN A 1 94 ? 17.737 -7.412 -34.058 1.00 94.00 94 ASN A CA 1
ATOM 732 C C . ASN A 1 94 ? 18.020 -6.759 -32.695 1.00 94.00 94 ASN A C 1
ATOM 734 O O . ASN A 1 94 ? 18.074 -5.535 -32.549 1.00 94.00 94 ASN A O 1
ATOM 738 N N . TYR A 1 95 ? 18.271 -7.604 -31.696 1.00 93.25 95 TYR A N 1
ATOM 739 C CA . TYR A 1 95 ? 18.613 -7.174 -30.341 1.00 93.25 95 TYR A CA 1
ATOM 740 C C . TYR A 1 95 ? 19.860 -6.275 -30.280 1.00 93.25 95 TYR A C 1
ATOM 742 O O . TYR A 1 95 ? 19.894 -5.324 -29.500 1.00 93.25 95 TYR A O 1
ATOM 750 N N . ALA A 1 96 ? 20.881 -6.531 -31.107 1.00 94.38 96 ALA A N 1
ATOM 751 C CA . ALA A 1 96 ? 22.100 -5.723 -31.109 1.00 94.38 96 ALA A CA 1
ATOM 752 C C . ALA A 1 96 ? 21.822 -4.288 -31.581 1.00 94.38 96 ALA A C 1
ATOM 754 O O . ALA A 1 96 ? 22.323 -3.334 -30.982 1.00 94.38 96 ALA A O 1
ATOM 755 N N . ALA A 1 97 ? 20.977 -4.129 -32.604 1.00 93.44 97 ALA A N 1
ATOM 756 C CA . ALA A 1 97 ? 20.546 -2.821 -33.086 1.00 93.44 97 ALA A CA 1
ATOM 757 C C . ALA A 1 97 ? 19.718 -2.074 -32.029 1.00 93.44 97 ALA A C 1
ATOM 759 O O . ALA A 1 97 ? 19.995 -0.905 -31.761 1.00 93.44 97 ALA A O 1
ATOM 760 N N . LEU A 1 98 ? 18.779 -2.761 -31.365 1.00 94.00 98 LEU A N 1
ATOM 761 C CA . LEU A 1 98 ? 17.977 -2.182 -30.281 1.00 94.00 98 LEU A CA 1
ATOM 762 C C . LEU A 1 98 ? 18.858 -1.712 -29.120 1.00 94.00 98 LEU A C 1
ATOM 764 O O . LEU A 1 98 ? 18.736 -0.577 -28.664 1.00 94.00 98 LEU A O 1
ATOM 768 N N . ARG A 1 99 ? 19.774 -2.568 -28.659 1.00 93.56 99 ARG A N 1
ATOM 769 C CA . ARG A 1 99 ? 20.721 -2.239 -27.590 1.00 93.56 99 ARG A CA 1
ATOM 770 C C . ARG A 1 99 ? 21.548 -1.009 -27.953 1.00 93.56 99 ARG A C 1
ATOM 772 O O . ARG A 1 99 ? 21.659 -0.095 -27.142 1.00 93.56 99 ARG A O 1
ATOM 779 N N . ASN A 1 100 ? 22.121 -0.979 -29.155 1.00 93.06 100 ASN A N 1
ATOM 780 C CA . ASN A 1 100 ? 22.944 0.142 -29.600 1.00 93.06 100 ASN A CA 1
ATOM 781 C C . ASN A 1 100 ? 22.123 1.431 -29.688 1.00 93.06 100 ASN A C 1
ATOM 783 O O . ASN A 1 100 ? 22.581 2.466 -29.213 1.00 93.06 100 ASN A O 1
ATOM 787 N N . TYR A 1 101 ? 20.899 1.365 -30.216 1.00 92.94 101 TYR A N 1
ATOM 788 C CA . TYR A 1 101 ? 19.988 2.504 -30.238 1.00 92.94 101 TYR A CA 1
ATOM 789 C C . TYR A 1 101 ? 19.709 3.031 -28.826 1.00 92.94 101 TYR A C 1
ATOM 791 O O . TYR A 1 101 ? 19.904 4.217 -28.586 1.00 92.94 101 TYR A O 1
ATOM 799 N N . LEU A 1 102 ? 19.361 2.156 -27.875 1.00 93.31 102 LEU A N 1
ATOM 800 C CA . LEU A 1 102 ? 19.121 2.537 -26.478 1.00 93.31 102 LEU A CA 1
ATOM 801 C C . LEU A 1 102 ? 20.367 3.140 -25.810 1.00 93.31 102 LEU A C 1
ATOM 803 O O . LEU A 1 102 ? 20.255 4.092 -25.041 1.00 93.31 102 LEU A O 1
ATOM 807 N N . MET A 1 103 ? 21.561 2.623 -26.112 1.00 93.44 103 MET A N 1
ATOM 808 C CA . MET A 1 103 ? 22.827 3.171 -25.606 1.00 93.44 103 MET A CA 1
ATOM 809 C C . MET A 1 103 ? 23.125 4.564 -26.173 1.00 93.44 103 MET A C 1
ATOM 811 O O . MET A 1 103 ? 23.626 5.427 -25.449 1.00 93.44 103 MET A O 1
ATOM 815 N N . ILE A 1 104 ? 22.822 4.788 -27.455 1.00 94.56 104 ILE A N 1
ATOM 816 C CA . ILE A 1 104 ? 22.990 6.086 -28.118 1.00 94.56 104 ILE A CA 1
ATOM 817 C C . ILE A 1 104 ? 21.959 7.083 -27.582 1.00 94.56 104 ILE A C 1
ATOM 819 O O . ILE A 1 104 ? 22.340 8.160 -27.127 1.00 94.56 104 ILE A O 1
ATOM 823 N N . SER A 1 105 ? 20.673 6.722 -27.576 1.00 91.50 105 SER A N 1
ATOM 824 C CA . SER A 1 105 ? 19.587 7.589 -27.105 1.00 91.50 105 SER A CA 1
ATOM 825 C C . SER A 1 105 ? 19.683 7.882 -25.608 1.00 91.50 105 SER A C 1
ATOM 827 O O . SER A 1 105 ? 19.318 8.965 -25.168 1.00 91.50 105 SER A O 1
ATOM 829 N N . GLY A 1 106 ? 20.201 6.932 -24.826 1.00 92.31 106 GLY A N 1
ATOM 830 C CA . GLY A 1 106 ? 20.465 7.088 -23.396 1.00 92.31 106 GLY A CA 1
ATOM 831 C C . GLY A 1 106 ? 21.707 7.923 -23.070 1.00 92.31 106 GLY A C 1
ATOM 832 O O . GLY A 1 106 ? 22.042 8.061 -21.898 1.00 92.31 106 GLY A O 1
ATOM 833 N N . GLY A 1 107 ? 22.423 8.452 -24.072 1.00 93.94 107 GLY A N 1
ATOM 834 C CA . GLY A 1 107 ? 23.579 9.329 -23.862 1.00 93.94 107 GLY A CA 1
ATOM 835 C C . GLY A 1 107 ? 24.805 8.632 -23.261 1.00 93.94 107 GLY A C 1
ATOM 836 O O . GLY A 1 107 ? 25.745 9.300 -22.830 1.00 93.94 107 GLY A O 1
ATOM 837 N N . MET A 1 108 ? 24.843 7.295 -23.254 1.00 94.31 108 MET A N 1
ATOM 838 C CA . MET A 1 108 ? 25.894 6.527 -22.581 1.00 94.31 108 MET A CA 1
ATOM 839 C C . MET A 1 108 ? 27.292 6.876 -23.118 1.00 94.31 108 MET A C 1
ATOM 841 O O . MET A 1 108 ? 28.247 6.990 -22.354 1.00 94.31 108 MET A O 1
ATOM 845 N N . PHE A 1 109 ? 27.415 7.112 -24.426 1.00 91.50 109 PHE A N 1
ATOM 846 C CA . PHE A 1 109 ? 28.679 7.515 -25.050 1.00 91.50 109 PHE A CA 1
ATOM 847 C C . PHE A 1 109 ? 29.142 8.916 -24.628 1.00 91.50 109 PHE A C 1
ATOM 849 O O . PHE A 1 109 ? 30.340 9.133 -24.454 1.00 91.50 109 PHE A O 1
ATOM 856 N N . GLN A 1 110 ? 28.210 9.851 -24.419 1.00 92.94 110 GLN A N 1
ATOM 857 C CA . GLN A 1 110 ? 28.532 11.198 -23.942 1.00 92.94 110 GLN A CA 1
ATOM 858 C C . GLN A 1 110 ? 29.024 11.159 -22.491 1.00 92.94 110 GLN A C 1
ATOM 860 O O . GLN A 1 110 ? 30.030 11.790 -22.163 1.00 92.94 110 GLN A O 1
ATOM 865 N N . GLU A 1 111 ? 28.370 10.373 -21.632 1.00 93.38 111 GLU A N 1
ATOM 866 C CA . GLU A 1 111 ? 28.804 10.198 -20.242 1.00 93.38 111 GLU A CA 1
ATOM 867 C C . GLU A 1 111 ? 30.151 9.466 -20.146 1.00 93.38 111 GLU A C 1
ATOM 869 O O . GLU A 1 111 ? 31.035 9.914 -19.415 1.00 93.38 111 GLU A O 1
ATOM 874 N N . MET A 1 112 ? 30.387 8.429 -20.959 1.00 90.75 112 MET A N 1
ATOM 875 C CA . MET A 1 112 ? 31.704 7.781 -21.050 1.00 90.75 112 MET A CA 1
ATOM 876 C C . MET A 1 112 ? 32.803 8.767 -21.469 1.00 90.75 112 MET A C 1
ATOM 878 O O . MET A 1 112 ? 33.861 8.823 -20.843 1.00 90.75 112 MET A O 1
ATOM 882 N N . ALA A 1 113 ? 32.551 9.596 -22.487 1.00 91.12 113 ALA A N 1
ATOM 883 C CA . ALA A 1 113 ? 33.504 10.612 -22.929 1.00 91.12 113 ALA A CA 1
ATOM 884 C C . ALA A 1 113 ? 33.797 11.650 -21.831 1.00 91.12 113 ALA A C 1
ATOM 886 O O . ALA A 1 113 ? 34.945 12.044 -21.633 1.00 91.12 113 ALA A O 1
ATOM 887 N N . LYS A 1 114 ? 32.779 12.058 -21.069 1.00 93.50 114 LYS A N 1
ATOM 888 C CA . LYS A 1 114 ? 32.906 12.999 -19.948 1.00 93.50 114 LYS A CA 1
ATOM 889 C C . LYS A 1 114 ? 33.687 12.408 -18.774 1.00 93.50 114 LYS A C 1
ATOM 891 O O . LYS A 1 114 ? 34.519 13.109 -18.198 1.00 93.50 114 LYS A O 1
ATOM 896 N N . ILE A 1 115 ? 33.450 11.143 -18.423 1.00 90.75 115 ILE A N 1
ATOM 897 C CA . ILE A 1 115 ? 34.211 10.422 -17.389 1.00 90.75 115 ILE A CA 1
ATOM 898 C C . ILE A 1 115 ? 35.677 10.303 -17.810 1.00 90.75 115 ILE A C 1
ATOM 900 O O . ILE A 1 115 ? 36.561 10.689 -17.045 1.00 90.75 115 ILE A O 1
ATOM 904 N N . ASN A 1 116 ? 35.936 9.873 -19.046 1.00 86.88 116 ASN A N 1
ATOM 905 C CA . ASN A 1 116 ? 37.292 9.755 -19.580 1.00 86.88 116 ASN A CA 1
ATOM 906 C C . ASN A 1 116 ? 37.997 11.117 -19.638 1.00 86.88 116 ASN A C 1
ATOM 908 O O . ASN A 1 116 ? 39.143 11.238 -19.216 1.00 86.88 116 ASN A O 1
ATOM 912 N N . GLY A 1 117 ? 37.300 12.170 -20.072 1.00 87.56 117 GLY A N 1
ATOM 913 C CA . GLY A 1 117 ? 37.831 13.533 -20.084 1.00 87.56 117 GLY A CA 1
ATOM 914 C C . GLY A 1 117 ? 38.174 14.052 -18.685 1.00 87.56 117 GLY A C 1
ATOM 915 O O . GLY A 1 117 ? 39.213 14.683 -18.503 1.00 87.56 117 GLY A O 1
ATOM 916 N N . LYS A 1 118 ? 37.355 13.748 -17.669 1.00 86.94 118 LYS A N 1
ATOM 917 C CA . LYS A 1 118 ? 37.663 14.065 -16.263 1.00 86.94 118 LYS A CA 1
ATOM 918 C C . LYS A 1 118 ? 38.866 13.277 -15.743 1.00 86.94 118 LYS A C 1
ATOM 920 O O . LYS A 1 118 ? 39.707 13.863 -15.068 1.00 86.94 118 LYS A O 1
ATOM 925 N N . ALA A 1 119 ? 38.961 11.988 -16.067 1.00 82.25 119 ALA A N 1
ATOM 926 C CA . ALA A 1 119 ? 40.084 11.143 -15.670 1.00 82.25 119 ALA A CA 1
ATOM 927 C C . ALA A 1 119 ? 41.404 11.644 -16.279 1.00 82.25 119 ALA A C 1
ATOM 929 O O . ALA A 1 119 ? 42.378 11.838 -15.557 1.00 82.25 119 ALA A O 1
ATOM 930 N N . VAL A 1 120 ? 41.414 11.960 -17.578 1.00 79.88 120 VAL A N 1
ATOM 931 C CA . VAL A 1 120 ? 42.581 12.537 -18.266 1.00 79.88 120 VAL A CA 1
ATOM 932 C C . VAL A 1 120 ? 42.913 13.936 -17.742 1.00 79.88 120 VAL A C 1
ATOM 934 O O . VAL A 1 120 ? 44.081 14.262 -17.583 1.00 79.88 120 VAL A O 1
ATOM 937 N N . ARG A 1 121 ? 41.915 14.755 -17.391 1.00 75.31 121 ARG A N 1
AT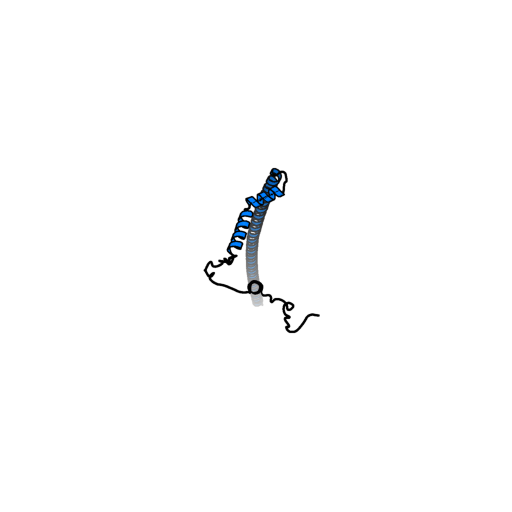OM 938 C CA . ARG A 1 121 ? 42.144 16.072 -16.771 1.00 75.31 121 ARG A CA 1
ATOM 939 C C . ARG A 1 121 ? 42.753 15.980 -15.365 1.00 75.31 121 ARG A C 1
ATOM 941 O O . ARG A 1 121 ? 43.468 16.893 -14.961 1.00 75.31 121 ARG A O 1
ATOM 948 N N . GLY A 1 122 ? 42.453 14.917 -14.618 1.00 67.31 122 GLY A N 1
ATOM 949 C CA . GLY A 1 122 ? 43.045 14.641 -13.302 1.00 67.31 122 GLY A CA 1
ATOM 950 C C . GLY A 1 122 ? 44.471 14.089 -13.377 1.00 67.31 122 GLY A C 1
ATOM 951 O O . GLY A 1 122 ? 45.243 14.241 -12.432 1.00 67.31 122 GLY A O 1
ATOM 952 N N . LEU A 1 123 ? 44.846 13.498 -14.511 1.00 66.44 123 LEU A N 1
ATOM 953 C CA . LEU A 1 123 ? 46.215 13.114 -14.817 1.00 66.44 123 LEU A CA 1
ATOM 954 C C . LEU A 1 123 ? 46.959 14.360 -15.303 1.00 66.44 123 LEU A C 1
ATOM 956 O O . LEU A 1 123 ? 47.004 14.607 -16.498 1.00 66.44 123 LEU A O 1
ATOM 960 N N . GLN A 1 124 ? 47.530 15.166 -14.404 1.00 60.31 124 GLN A N 1
ATOM 961 C CA . GLN A 1 124 ? 48.535 16.162 -14.795 1.00 60.31 124 GLN A CA 1
ATOM 962 C C . GLN A 1 124 ? 49.757 15.408 -15.335 1.00 60.31 124 GLN A C 1
ATOM 964 O O . GLN A 1 124 ? 50.543 14.898 -14.529 1.00 60.31 124 GLN A O 1
ATOM 969 N N . PRO A 1 125 ? 49.965 15.291 -16.659 1.00 62.72 125 PRO A N 1
ATOM 970 C CA . PRO A 1 125 ? 51.154 14.625 -17.141 1.00 62.72 125 PRO A CA 1
ATOM 971 C C . PRO A 1 125 ? 52.291 15.610 -16.879 1.00 62.72 125 PRO A C 1
ATOM 973 O O . PRO A 1 125 ? 52.310 16.703 -17.447 1.00 62.72 125 PRO A O 1
ATOM 976 N N . LYS A 1 126 ? 53.240 15.260 -16.004 1.00 54.56 126 LYS A N 1
ATOM 977 C CA . LYS A 1 126 ? 54.527 15.961 -15.967 1.00 54.56 126 LYS A CA 1
ATOM 978 C C . LYS A 1 126 ? 55.227 15.658 -17.289 1.00 54.56 126 LYS A C 1
ATOM 980 O O . LYS A 1 126 ? 55.942 14.668 -17.409 1.00 54.56 126 LYS A O 1
ATOM 985 N N . ILE A 1 127 ? 54.958 16.479 -18.300 1.00 60.84 127 ILE A N 1
ATOM 986 C CA . ILE A 1 127 ? 55.691 16.456 -19.559 1.00 60.84 127 ILE A CA 1
ATOM 987 C C . ILE A 1 127 ? 57.071 17.023 -19.238 1.00 60.84 127 ILE A C 1
ATOM 989 O O . ILE A 1 127 ? 57.257 18.235 -19.150 1.00 60.84 127 ILE A O 1
ATOM 993 N N . SER A 1 128 ? 58.038 16.140 -19.010 1.00 57.56 128 SER A N 1
ATOM 994 C CA . SER A 1 128 ? 59.446 16.518 -19.005 1.00 57.56 128 SER A CA 1
ATOM 995 C C . SER A 1 128 ? 59.836 16.827 -20.445 1.00 57.56 128 SER A C 1
ATOM 997 O O . SER A 1 128 ? 60.157 15.928 -21.219 1.00 57.56 128 SER A O 1
ATOM 999 N N . ILE A 1 129 ? 59.746 18.099 -20.826 1.00 60.12 129 ILE A N 1
ATOM 1000 C CA . ILE A 1 129 ? 60.258 18.579 -22.106 1.00 60.12 129 ILE A CA 1
ATOM 1001 C C . ILE A 1 129 ? 61.782 18.451 -22.023 1.00 60.12 129 ILE A C 1
ATOM 1003 O O . ILE A 1 129 ? 62.430 19.182 -21.274 1.00 60.12 129 ILE A O 1
ATOM 1007 N N . TRP A 1 130 ? 62.361 17.488 -22.742 1.00 49.16 130 TRP A N 1
ATOM 1008 C CA . TRP A 1 130 ? 63.808 17.430 -22.930 1.00 49.16 130 TRP A CA 1
ATOM 1009 C C . TRP A 1 130 ? 64.197 18.536 -23.908 1.00 49.16 130 TRP A C 1
ATOM 1011 O O . TRP A 1 130 ? 64.294 18.327 -25.115 1.00 49.16 130 TRP A O 1
ATOM 1021 N N . THR A 1 131 ? 64.376 19.748 -23.389 1.00 52.47 131 THR A N 1
ATOM 1022 C C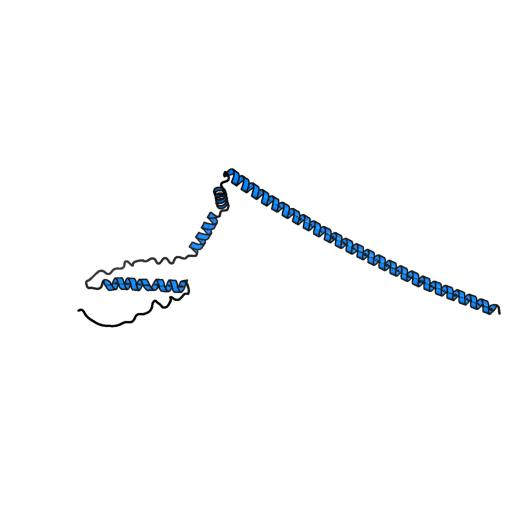A . THR A 1 131 ? 65.100 20.783 -24.118 1.00 52.47 131 THR A CA 1
ATOM 1023 C C . THR A 1 131 ? 66.570 20.396 -24.052 1.00 52.47 131 THR A C 1
ATOM 1025 O O . THR A 1 131 ? 67.237 20.646 -23.049 1.00 52.47 131 THR A O 1
ATOM 1028 N N . ASN A 1 132 ? 67.076 19.739 -25.097 1.00 53.72 132 ASN A N 1
ATOM 1029 C CA . ASN A 1 132 ? 68.513 19.650 -25.307 1.00 53.72 132 ASN A CA 1
ATOM 1030 C C . ASN A 1 132 ? 68.995 21.090 -25.515 1.00 53.72 132 ASN A C 1
ATOM 1032 O O . ASN A 1 132 ? 68.699 21.697 -26.543 1.00 53.72 132 ASN A O 1
ATOM 1036 N N . GLY A 1 133 ? 69.602 21.678 -24.484 1.00 47.91 133 GLY A N 1
ATOM 1037 C CA 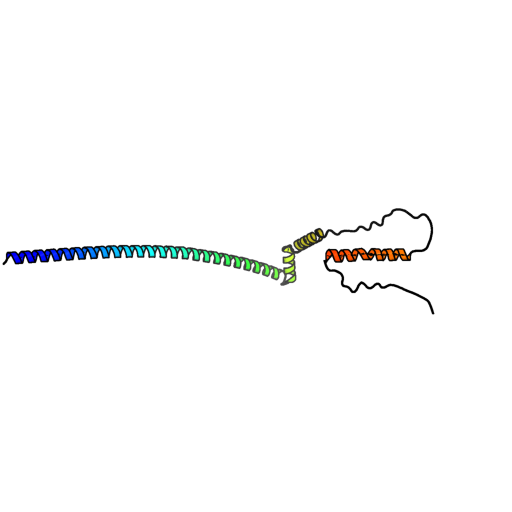. GLY A 1 133 ? 70.081 23.050 -24.525 1.00 47.91 133 GLY A CA 1
ATOM 1038 C C . GLY A 1 133 ? 71.042 23.221 -25.694 1.00 47.91 133 GLY A C 1
ATOM 1039 O O . GLY A 1 133 ? 72.149 22.694 -25.668 1.00 47.91 133 GLY A O 1
ATOM 1040 N N . GLY A 1 134 ? 70.610 23.956 -26.717 1.00 55.25 134 GLY A N 1
ATOM 1041 C CA . GLY A 1 134 ? 71.531 24.642 -27.606 1.00 55.25 134 GLY A CA 1
ATOM 1042 C C . GLY A 1 134 ? 72.225 25.727 -26.791 1.00 55.25 134 GLY A C 1
ATOM 1043 O O . GLY A 1 134 ? 71.587 26.697 -26.391 1.00 55.25 134 GLY A O 1
ATOM 1044 N N . GLY A 1 135 ? 73.503 25.516 -26.498 1.00 41.06 135 GLY A N 1
ATOM 1045 C CA . GLY A 1 135 ? 74.395 26.467 -25.846 1.00 41.06 135 GLY A CA 1
ATOM 1046 C C . GLY A 1 135 ? 75.830 26.006 -26.076 1.00 41.06 135 GLY A C 1
ATOM 1047 O O . GLY A 1 135 ? 76.177 24.878 -25.737 1.00 41.06 135 GLY A O 1
ATOM 1048 N N . GLU A 1 136 ? 76.599 26.846 -26.755 1.00 44.84 136 GLU A N 1
ATOM 1049 C CA . GLU A 1 136 ? 77.876 26.566 -27.409 1.00 44.84 136 GLU A CA 1
ATOM 1050 C C . GLU A 1 136 ? 78.979 25.994 -26.507 1.00 44.84 136 GLU A C 1
ATOM 1052 O O . GLU A 1 136 ? 79.178 26.451 -25.386 1.00 44.84 136 GLU A O 1
ATOM 1057 N N . ALA A 1 137 ? 79.759 25.061 -27.068 1.00 40.66 137 ALA A N 1
ATOM 1058 C CA . ALA A 1 137 ? 81.216 24.976 -26.917 1.00 40.66 137 ALA A CA 1
ATOM 1059 C C . ALA A 1 137 ? 81.769 23.881 -27.852 1.00 40.66 137 ALA A C 1
ATOM 1061 O O . ALA A 1 137 ? 81.933 22.726 -27.462 1.00 40.66 137 ALA A O 1
ATOM 1062 N N . THR A 1 138 ? 82.069 24.246 -29.097 1.00 34.22 138 THR A N 1
ATOM 1063 C CA . THR A 1 138 ? 83.080 23.542 -29.898 1.00 34.22 138 THR A CA 1
ATOM 1064 C C . THR A 1 138 ? 84.061 24.572 -30.424 1.00 34.22 138 THR A C 1
ATOM 1066 O O . THR A 1 138 ? 83.925 25.059 -31.541 1.00 34.22 138 THR A O 1
ATOM 1069 N N . ASP A 1 139 ? 85.043 24.885 -29.586 1.00 37.19 139 ASP A N 1
ATOM 1070 C CA . ASP A 1 139 ? 86.399 25.140 -30.046 1.00 37.19 139 ASP A CA 1
ATOM 1071 C C . ASP A 1 139 ? 87.331 24.193 -29.276 1.00 37.19 139 ASP A C 1
ATOM 1073 O O . ASP A 1 139 ? 87.126 23.949 -28.087 1.00 37.19 139 ASP A O 1
ATOM 1077 N N . GLY A 1 140 ? 88.325 23.647 -29.972 1.00 34.72 140 GLY A N 1
ATOM 1078 C CA . GLY A 1 140 ? 89.496 23.032 -29.350 1.00 34.72 140 GLY A CA 1
ATOM 1079 C C . GLY A 1 140 ? 89.410 21.564 -28.909 1.00 34.72 140 GLY A C 1
ATOM 1080 O O . GLY A 1 140 ? 89.033 21.248 -27.790 1.00 34.72 140 GLY A O 1
ATOM 1081 N N . ALA A 1 141 ? 89.951 20.699 -29.771 1.00 36.47 141 ALA A N 1
ATOM 1082 C CA . ALA A 1 141 ? 90.980 19.704 -29.441 1.00 36.47 141 ALA A CA 1
ATOM 1083 C C . ALA A 1 141 ? 90.707 18.577 -28.409 1.00 36.47 141 ALA A C 1
ATOM 1085 O O . ALA A 1 141 ? 90.729 18.778 -27.202 1.00 36.47 141 ALA A O 1
ATOM 1086 N N . GLY A 1 142 ? 90.747 17.339 -28.921 1.00 33.78 142 GLY A N 1
ATOM 1087 C CA . GLY A 1 142 ? 91.583 16.283 -28.332 1.00 33.78 142 GLY A CA 1
ATOM 1088 C C . GLY A 1 142 ? 90.905 15.224 -27.452 1.00 33.78 142 GLY A C 1
ATOM 1089 O O . GLY A 1 142 ? 90.270 15.531 -26.455 1.00 33.78 142 GLY A O 1
ATOM 1090 N N . GLY A 1 143 ? 91.179 13.957 -27.785 1.00 39.31 143 GLY A N 1
ATOM 1091 C CA . GLY A 1 143 ? 91.452 12.914 -26.788 1.00 39.31 143 GLY A CA 1
ATOM 1092 C C . GLY A 1 143 ? 90.266 12.148 -26.193 1.00 39.31 143 GLY A C 1
ATOM 1093 O O . GLY A 1 143 ? 89.663 12.564 -25.215 1.00 39.31 143 GLY A O 1
ATOM 1094 N N . GLU A 1 144 ? 90.026 10.951 -26.734 1.00 46.44 144 GLU A N 1
ATOM 1095 C CA . GLU A 1 144 ? 89.974 9.712 -25.936 1.00 46.44 144 GLU A CA 1
ATOM 1096 C C . GLU A 1 144 ? 89.090 9.703 -24.663 1.00 46.44 144 GLU A C 1
ATOM 1098 O O . GLU A 1 144 ? 89.601 9.697 -23.550 1.00 46.44 144 GLU A O 1
ATOM 1103 N N . ASN A 1 145 ? 87.752 9.651 -24.810 1.00 47.03 145 ASN A N 1
ATOM 1104 C CA . ASN A 1 145 ? 86.837 8.982 -23.853 1.00 47.03 145 ASN A CA 1
ATOM 1105 C C . ASN A 1 145 ? 85.358 9.012 -24.308 1.00 47.03 145 ASN A C 1
ATOM 1107 O O . ASN A 1 145 ? 84.514 9.694 -23.727 1.00 47.03 145 ASN A O 1
ATOM 1111 N N . ASN A 1 146 ? 84.999 8.251 -25.349 1.00 50.59 146 ASN A N 1
ATOM 1112 C CA . ASN A 1 146 ? 83.589 8.114 -25.768 1.00 50.59 146 ASN A CA 1
ATOM 1113 C C . ASN A 1 146 ? 82.813 7.022 -24.999 1.00 50.59 146 ASN A C 1
ATOM 1115 O O . ASN A 1 146 ? 81.599 7.135 -24.855 1.00 50.59 146 ASN A O 1
ATOM 1119 N N . ALA A 1 147 ? 83.483 6.021 -24.413 1.00 49.81 147 ALA A N 1
ATOM 1120 C CA . ALA A 1 147 ? 82.815 4.946 -23.665 1.00 49.81 147 ALA A CA 1
ATOM 1121 C C . ALA A 1 147 ? 82.273 5.398 -22.291 1.00 49.81 147 ALA A C 1
ATOM 1123 O O . ALA A 1 147 ? 81.219 4.941 -21.852 1.00 49.81 147 ALA A O 1
ATOM 1124 N N . MET A 1 148 ? 82.925 6.361 -21.626 1.00 47.53 148 MET A N 1
ATOM 1125 C CA . MET A 1 148 ? 82.406 6.927 -20.370 1.00 47.53 148 MET A CA 1
ATOM 1126 C C . MET A 1 148 ? 81.183 7.834 -20.575 1.00 47.53 148 MET A C 1
ATOM 1128 O O . MET A 1 148 ? 80.423 8.051 -19.633 1.00 47.53 148 MET A O 1
ATOM 1132 N N . LYS A 1 149 ? 80.951 8.337 -21.795 1.00 50.41 149 LYS A N 1
ATOM 1133 C CA . LYS A 1 149 ? 79.830 9.234 -22.114 1.00 50.41 149 LYS A CA 1
ATOM 1134 C C . LYS A 1 149 ? 78.510 8.471 -22.290 1.00 50.41 149 LYS A C 1
ATOM 1136 O O . LYS A 1 149 ? 77.471 8.953 -21.846 1.00 50.41 149 LYS A O 1
ATOM 1141 N N . GLU A 1 150 ? 78.557 7.255 -22.837 1.00 51.88 150 GLU A N 1
ATOM 1142 C CA . GLU A 1 150 ? 77.391 6.360 -22.924 1.00 51.88 150 GLU A CA 1
ATOM 1143 C C . GLU A 1 150 ? 77.079 5.666 -21.590 1.00 51.88 150 GLU A C 1
ATOM 1145 O O . GLU A 1 150 ? 75.913 5.593 -21.197 1.00 51.88 150 GLU A O 1
ATOM 1150 N N . ILE A 1 151 ? 78.097 5.254 -20.822 1.00 49.00 151 ILE A N 1
ATOM 1151 C CA . ILE A 1 151 ? 77.896 4.657 -19.488 1.00 49.00 151 ILE A CA 1
ATOM 1152 C C . ILE A 1 151 ? 77.396 5.710 -18.486 1.00 49.00 151 ILE A C 1
ATOM 1154 O O . ILE A 1 151 ? 76.518 5.416 -17.678 1.00 49.00 151 ILE A O 1
ATOM 1158 N N . ALA A 1 152 ? 77.843 6.968 -18.585 1.00 51.19 152 ALA A N 1
ATOM 1159 C CA . ALA A 1 152 ? 77.243 8.077 -17.839 1.00 51.19 152 ALA A CA 1
ATOM 1160 C C . ALA A 1 152 ? 75.801 8.391 -18.285 1.00 51.19 152 ALA A C 1
ATOM 1162 O O . ALA A 1 152 ? 75.044 8.975 -17.508 1.00 51.19 152 ALA A O 1
ATOM 1163 N N . GLY A 1 153 ? 75.415 8.000 -19.505 1.00 51.78 153 GLY A N 1
ATOM 1164 C CA . GLY A 1 153 ? 74.045 8.044 -20.016 1.00 51.78 153 GLY A CA 1
ATOM 1165 C C . GLY A 1 153 ? 73.165 6.961 -19.392 1.00 51.78 153 GLY A C 1
ATOM 1166 O O . GLY A 1 153 ? 72.119 7.281 -18.838 1.00 51.78 153 GLY A O 1
ATOM 1167 N N . VAL A 1 154 ? 73.619 5.704 -19.367 1.00 53.00 154 VAL A N 1
ATOM 1168 C CA . VAL A 1 154 ? 72.895 4.580 -18.736 1.00 53.00 154 VAL A CA 1
ATOM 1169 C C . VAL A 1 154 ? 72.845 4.717 -17.204 1.00 53.00 154 VAL A C 1
ATOM 1171 O O . VAL A 1 154 ? 71.795 4.513 -16.597 1.00 53.00 154 VAL A O 1
ATOM 1174 N N . TYR A 1 155 ? 73.926 5.177 -16.563 1.00 48.22 155 TYR A N 1
ATOM 1175 C CA . TYR A 1 155 ? 73.953 5.486 -15.124 1.00 48.22 155 TYR A CA 1
ATOM 1176 C C . TYR A 1 155 ? 73.090 6.713 -14.765 1.00 48.22 155 TYR A C 1
ATOM 1178 O O . TYR A 1 155 ? 72.629 6.839 -13.633 1.00 48.22 155 TYR A O 1
ATOM 1186 N N . ARG A 1 156 ? 72.788 7.593 -15.735 1.00 50.53 156 ARG A N 1
ATOM 1187 C CA . ARG A 1 156 ? 71.757 8.645 -15.618 1.00 50.53 156 ARG A CA 1
ATOM 1188 C C . ARG A 1 156 ? 70.338 8.170 -15.954 1.00 50.53 156 ARG A C 1
ATOM 1190 O O . ARG A 1 156 ? 69.390 8.870 -15.608 1.00 50.53 156 ARG A O 1
ATOM 1197 N N . MET A 1 157 ? 70.171 7.003 -16.577 1.00 54.47 157 MET A N 1
ATOM 1198 C CA . MET A 1 157 ? 68.863 6.394 -16.862 1.00 54.47 157 MET A CA 1
ATOM 1199 C C . MET A 1 157 ? 68.350 5.509 -15.721 1.00 54.47 157 MET A C 1
ATOM 1201 O O . MET A 1 157 ? 67.146 5.281 -15.633 1.00 54.47 157 MET A O 1
ATOM 1205 N N . LEU A 1 158 ? 69.218 5.033 -14.824 1.00 53.72 158 LEU A N 1
ATOM 1206 C CA . LEU A 1 158 ? 68.785 4.198 -13.699 1.00 53.72 158 LEU A CA 1
ATOM 1207 C C . LEU A 1 158 ? 68.154 4.942 -12.501 1.00 53.72 158 LEU A C 1
ATOM 1209 O O . LEU A 1 158 ? 67.302 4.345 -11.852 1.00 53.72 158 LEU A O 1
ATOM 1213 N N . PRO A 1 159 ? 68.445 6.216 -12.176 1.00 51.69 159 PRO A N 1
ATOM 1214 C CA . PRO A 1 159 ? 67.815 6.857 -11.015 1.00 51.69 159 PRO A CA 1
ATOM 1215 C C . PRO A 1 159 ? 66.307 7.189 -11.132 1.00 51.69 159 PRO A C 1
ATOM 1217 O O . PRO A 1 159 ? 65.629 7.145 -10.100 1.00 51.69 159 PRO A O 1
ATOM 1220 N N . PRO A 1 160 ? 65.722 7.516 -12.309 1.00 50.97 160 PRO A N 1
ATOM 1221 C CA . PRO A 1 160 ? 64.319 7.944 -12.361 1.00 50.97 160 PRO A CA 1
ATOM 1222 C C . PRO A 1 160 ? 63.291 6.813 -12.222 1.00 50.97 160 PRO A C 1
ATOM 1224 O O . PRO A 1 160 ? 62.191 7.068 -11.732 1.00 50.97 160 PRO A O 1
ATOM 1227 N N . LEU A 1 161 ? 63.621 5.573 -12.607 1.00 49.12 161 LEU A N 1
ATOM 1228 C CA . LEU A 1 161 ? 62.690 4.437 -12.505 1.00 49.12 161 LEU A CA 1
ATOM 1229 C C . LEU A 1 161 ? 62.558 3.908 -11.067 1.00 49.12 161 LEU A C 1
ATOM 1231 O O . LEU A 1 161 ? 61.468 3.519 -10.653 1.00 49.12 161 LEU A O 1
ATOM 1235 N N . PHE A 1 162 ? 63.625 3.964 -10.262 1.00 49.31 162 PHE A N 1
ATOM 1236 C CA . PHE A 1 162 ? 63.568 3.502 -8.868 1.00 49.31 162 PHE A CA 1
ATOM 1237 C C . PHE A 1 162 ? 62.866 4.486 -7.929 1.00 49.31 162 PHE A C 1
ATOM 1239 O O . PHE A 1 162 ? 62.214 4.046 -6.984 1.00 49.31 162 PHE A O 1
ATOM 1246 N N . LYS A 1 163 ? 62.937 5.799 -8.190 1.00 48.00 163 LYS A N 1
ATOM 1247 C CA . LYS A 1 163 ? 62.178 6.782 -7.399 1.00 48.00 163 LYS A CA 1
ATOM 1248 C C . LYS A 1 163 ? 60.694 6.781 -7.741 1.00 48.00 163 LYS A C 1
ATOM 1250 O O . LYS A 1 163 ? 59.878 6.813 -6.832 1.00 48.00 163 LYS A O 1
ATOM 1255 N N . THR A 1 164 ? 60.336 6.661 -9.019 1.00 50.34 164 THR A N 1
ATOM 1256 C CA . THR A 1 164 ? 58.923 6.674 -9.431 1.00 50.34 164 THR A CA 1
ATOM 1257 C C . THR A 1 164 ? 58.164 5.428 -8.977 1.00 50.34 164 THR A C 1
ATOM 1259 O O . THR A 1 164 ? 57.061 5.566 -8.463 1.00 50.34 164 THR A O 1
ATOM 1262 N N . VAL A 1 165 ? 58.754 4.229 -9.045 1.00 51.75 165 VAL A N 1
ATOM 1263 C CA . VAL A 1 165 ? 58.088 3.003 -8.553 1.00 51.75 165 VAL A CA 1
ATOM 1264 C C . VAL A 1 165 ? 57.980 2.978 -7.022 1.00 51.75 165 VAL A C 1
ATOM 1266 O O . VAL A 1 165 ? 56.952 2.553 -6.487 1.00 51.75 165 VAL A O 1
ATOM 1269 N N . ASN A 1 166 ? 59.002 3.469 -6.312 1.00 50.09 166 ASN A N 1
ATOM 1270 C CA . ASN A 1 166 ? 59.003 3.534 -4.848 1.00 50.09 166 ASN A CA 1
ATOM 1271 C C . ASN A 1 166 ? 58.002 4.590 -4.329 1.00 50.09 166 ASN A C 1
ATOM 1273 O O . ASN A 1 166 ? 57.171 4.275 -3.478 1.00 50.09 166 ASN A O 1
ATOM 1277 N N . GLU A 1 167 ? 57.980 5.791 -4.921 1.00 49.97 167 GLU A N 1
ATOM 1278 C CA . GLU A 1 167 ? 57.077 6.885 -4.523 1.00 49.97 167 GLU A CA 1
ATOM 1279 C C . GLU A 1 167 ? 55.615 6.669 -4.958 1.00 49.97 167 GLU A C 1
ATOM 1281 O O . GLU A 1 167 ? 54.712 7.152 -4.279 1.00 49.97 167 GLU A O 1
ATOM 1286 N N . GLN A 1 168 ? 55.347 5.939 -6.051 1.00 46.91 168 GLN A N 1
ATOM 1287 C CA . GLN A 1 168 ? 53.974 5.729 -6.546 1.00 46.91 168 GLN A CA 1
ATOM 1288 C C . GLN A 1 168 ? 53.302 4.444 -6.046 1.00 46.91 168 GLN A C 1
ATOM 1290 O O . GLN A 1 168 ? 52.079 4.343 -6.129 1.00 46.91 168 GLN A O 1
ATOM 1295 N N . THR A 1 169 ? 54.053 3.473 -5.511 1.00 53.38 169 THR A N 1
ATOM 1296 C CA . THR A 1 169 ? 53.487 2.146 -5.178 1.00 53.38 169 THR A CA 1
ATOM 1297 C C . THR A 1 169 ? 53.769 1.658 -3.754 1.00 53.38 169 THR A C 1
ATOM 1299 O O . THR A 1 169 ? 53.172 0.666 -3.336 1.00 53.38 169 THR A O 1
ATOM 1302 N N . GLY A 1 170 ? 54.653 2.317 -2.990 1.00 48.41 170 GLY A N 1
ATOM 1303 C CA . GLY A 1 170 ? 54.898 2.005 -1.573 1.00 48.41 170 GLY A CA 1
ATOM 1304 C C . GLY A 1 170 ? 55.453 0.599 -1.287 1.00 48.41 170 GLY A C 1
ATOM 1305 O O . GLY A 1 170 ? 55.295 0.091 -0.179 1.00 48.41 170 GLY A O 1
ATOM 1306 N N . LYS A 1 171 ? 56.075 -0.064 -2.271 1.00 52.25 171 LYS A N 1
ATOM 1307 C CA . LYS A 1 171 ? 56.696 -1.391 -2.118 1.00 52.25 171 LYS A CA 1
ATOM 1308 C C . LYS A 1 171 ? 58.199 -1.296 -2.386 1.00 52.25 171 LYS A C 1
ATOM 1310 O O . LYS A 1 171 ? 58.603 -0.914 -3.482 1.00 52.25 171 LYS A O 1
ATOM 1315 N N . SER A 1 172 ? 59.018 -1.667 -1.399 1.00 49.06 172 SER A N 1
ATOM 1316 C CA . SER A 1 172 ? 60.474 -1.769 -1.562 1.00 49.06 172 SER A CA 1
ATOM 1317 C C . SER A 1 172 ? 60.849 -2.898 -2.534 1.00 49.06 172 SER A C 1
ATOM 1319 O O . SER A 1 172 ? 60.256 -3.979 -2.453 1.00 49.06 172 SER A O 1
ATOM 1321 N N . PRO A 1 173 ? 61.841 -2.698 -3.422 1.00 47.59 173 PRO A N 1
ATOM 1322 C CA . PRO A 1 173 ? 62.341 -3.758 -4.295 1.00 47.59 173 PRO A CA 1
ATOM 1323 C C . PRO A 1 173 ? 62.976 -4.898 -3.481 1.00 47.59 173 PRO A C 1
ATOM 1325 O O . PRO A 1 173 ? 63.696 -4.653 -2.515 1.00 47.59 173 PRO A O 1
ATOM 1328 N N . THR A 1 174 ? 62.710 -6.151 -3.857 1.00 47.84 174 THR A N 1
ATOM 1329 C CA . THR A 1 174 ? 63.194 -7.361 -3.162 1.00 47.84 174 THR A CA 1
ATOM 1330 C C . THR A 1 174 ? 64.692 -7.641 -3.369 1.00 47.84 174 THR A C 1
ATOM 1332 O O . THR A 1 174 ? 65.255 -7.337 -4.416 1.00 47.84 174 THR A O 1
ATOM 1335 N N . ALA A 1 175 ? 65.297 -8.317 -2.386 1.00 49.97 175 ALA A N 1
ATOM 1336 C CA . ALA A 1 175 ? 66.733 -8.456 -2.100 1.00 49.97 175 ALA A CA 1
ATOM 1337 C C . ALA A 1 175 ? 67.652 -9.192 -3.109 1.00 49.97 175 ALA A C 1
ATOM 1339 O O . ALA A 1 175 ? 68.810 -9.425 -2.785 1.00 49.97 175 ALA A O 1
ATOM 1340 N N . TRP A 1 176 ? 67.217 -9.552 -4.319 1.00 51.75 176 TRP A N 1
ATOM 1341 C CA . TRP A 1 176 ? 68.106 -10.231 -5.286 1.00 51.75 176 TRP A CA 1
ATOM 1342 C C . TRP A 1 176 ? 68.944 -9.267 -6.146 1.00 51.75 176 TRP A C 1
ATOM 1344 O O . TRP A 1 176 ? 69.743 -9.705 -6.966 1.00 51.75 176 TRP A O 1
ATOM 1354 N N . MET A 1 177 ? 68.795 -7.953 -5.955 1.00 50.56 177 MET A N 1
ATOM 1355 C CA . MET A 1 177 ? 69.436 -6.917 -6.777 1.00 50.56 177 MET A CA 1
ATOM 1356 C C . MET A 1 177 ? 70.602 -6.215 -6.059 1.00 50.56 177 MET A C 1
ATOM 1358 O O . MET A 1 177 ? 70.788 -5.007 -6.189 1.00 50.56 177 MET A O 1
ATOM 1362 N N . GLY A 1 178 ? 71.367 -6.958 -5.256 1.00 46.72 178 GLY A N 1
ATOM 1363 C CA . GLY A 1 178 ? 72.476 -6.400 -4.486 1.00 46.72 178 GLY A CA 1
ATOM 1364 C C . GLY A 1 178 ? 73.492 -7.439 -4.030 1.00 46.72 178 GLY A C 1
ATOM 1365 O O . GLY A 1 178 ? 73.510 -7.795 -2.860 1.00 46.72 178 GLY A O 1
ATOM 1366 N N . THR A 1 179 ? 74.382 -7.856 -4.931 1.00 38.59 179 THR A N 1
ATOM 1367 C CA . THR A 1 179 ? 75.729 -8.320 -4.559 1.00 38.59 179 THR A CA 1
ATOM 1368 C C . THR A 1 179 ? 76.738 -7.774 -5.567 1.00 38.59 179 THR A C 1
ATOM 1370 O O . THR A 1 179 ? 76.945 -8.345 -6.636 1.00 38.59 179 THR A O 1
ATOM 1373 N N . LEU A 1 180 ? 77.344 -6.640 -5.223 1.00 43.19 180 LEU A N 1
ATOM 1374 C CA . LEU A 1 180 ? 78.638 -6.217 -5.750 1.00 43.19 180 LEU A CA 1
ATOM 1375 C C . LEU A 1 180 ? 79.692 -6.636 -4.716 1.00 43.19 180 LEU A C 1
ATOM 1377 O O . LEU A 1 180 ? 79.701 -6.113 -3.606 1.00 43.19 180 LEU A O 1
ATOM 1381 N N . THR A 1 181 ? 80.557 -7.571 -5.093 1.00 33.00 181 THR A N 1
ATOM 1382 C CA . THR A 1 181 ? 81.902 -7.789 -4.529 1.00 33.00 181 THR A CA 1
ATOM 1383 C C . THR A 1 181 ? 82.781 -8.047 -5.751 1.00 33.00 181 THR A C 1
ATOM 1385 O O . THR A 1 181 ? 82.568 -9.035 -6.448 1.00 33.00 181 THR A O 1
ATOM 1388 N N . ASP A 1 182 ? 83.453 -7.044 -6.303 1.00 31.30 182 ASP A N 1
ATOM 1389 C CA . ASP A 1 182 ? 84.723 -6.438 -5.881 1.00 31.30 182 ASP A CA 1
ATOM 1390 C C . ASP A 1 182 ? 85.932 -7.396 -5.923 1.00 31.30 182 ASP A C 1
ATOM 1392 O O . ASP A 1 182 ? 85.959 -8.430 -5.262 1.00 31.30 182 ASP A O 1
ATOM 1396 N N . SER A 1 183 ? 86.933 -6.923 -6.673 1.00 34.09 183 SER A N 1
ATOM 1397 C CA . SER A 1 183 ? 88.371 -7.182 -6.580 1.00 34.09 183 SER A CA 1
ATOM 1398 C C . SER A 1 183 ? 89.002 -8.449 -7.192 1.00 34.09 183 SER A C 1
ATOM 1400 O O . SER A 1 183 ? 88.947 -9.542 -6.645 1.00 34.09 183 SER A O 1
ATOM 1402 N N . ALA A 1 184 ? 89.801 -8.167 -8.237 1.00 34.75 184 ALA A N 1
ATOM 1403 C CA . ALA A 1 184 ? 91.244 -8.456 -8.339 1.00 34.75 184 ALA A CA 1
ATOM 1404 C C . ALA A 1 184 ? 91.745 -9.582 -9.287 1.00 34.75 184 ALA A C 1
ATOM 1406 O O . ALA A 1 184 ? 91.636 -10.768 -9.012 1.00 34.75 184 ALA A O 1
ATOM 1407 N N . HIS A 1 185 ? 92.492 -9.121 -10.306 1.00 30.11 185 HIS A N 1
ATOM 1408 C CA . HIS A 1 185 ? 93.865 -9.549 -10.646 1.00 30.11 185 HIS A CA 1
ATOM 1409 C C . HIS A 1 185 ? 94.114 -10.740 -11.615 1.00 30.11 185 HIS A C 1
ATOM 1411 O O . HIS A 1 185 ? 94.174 -11.898 -11.223 1.00 30.11 185 HIS A O 1
ATOM 1417 N N . CYS A 1 186 ? 94.475 -10.341 -12.848 1.00 30.28 186 CYS A N 1
ATOM 1418 C CA . CYS A 1 186 ? 95.599 -10.789 -13.701 1.00 30.28 186 CYS A CA 1
ATOM 1419 C C . CYS A 1 186 ? 95.531 -11.975 -14.694 1.00 30.28 186 CYS A C 1
ATOM 1421 O O . CYS A 1 186 ? 95.483 -13.143 -14.337 1.00 30.28 186 CYS A O 1
ATOM 1423 N N . THR A 1 187 ? 95.764 -11.551 -15.950 1.00 41.81 187 THR A N 1
ATOM 1424 C CA . THR A 1 187 ? 96.724 -12.011 -16.984 1.00 41.81 187 THR A CA 1
ATOM 1425 C C . THR A 1 187 ? 96.499 -13.290 -17.793 1.00 41.81 187 THR A C 1
ATOM 1427 O O . THR A 1 187 ? 96.350 -14.382 -17.266 1.00 41.81 187 THR A O 1
ATOM 1430 N N . ASN A 1 188 ? 96.613 -13.063 -19.109 1.00 37.94 188 ASN A N 1
ATOM 1431 C CA . ASN A 1 188 ? 96.728 -13.962 -20.260 1.00 37.94 188 ASN A CA 1
ATOM 1432 C C . ASN A 1 188 ? 97.569 -15.234 -20.063 1.00 37.94 188 ASN A C 1
ATOM 1434 O O . ASN A 1 188 ? 98.615 -15.195 -19.413 1.00 37.94 188 ASN A O 1
ATOM 1438 N N . GLY A 1 189 ? 97.181 -16.278 -20.803 1.00 36.03 189 GLY A N 1
ATOM 1439 C CA . GLY A 1 189 ? 97.950 -17.495 -21.069 1.00 36.03 189 GLY A CA 1
ATOM 1440 C C . GLY A 1 189 ? 97.047 -18.630 -21.507 1.00 36.03 189 GLY A C 1
ATOM 1441 O O . GLY A 1 189 ? 96.611 -19.373 -20.607 1.00 36.03 189 GLY A O 1
#

Sequence (189 aa):
MYHNLNLIVVVMKTKVQEANGDLYKKQKTAEAYLYQKEKEAEAQKAAADATFYGRQQIVDGELYAKKKEAEGLIAIAQAQGIYLRTLLDSLGGNYAALRNYLMISGGMFQEMAKINGKAVRGLQPKISIWTNGGGEATDGAGGENNAMKEIAGVYRMLPPLFKTVNEQTGKSPTAWMGTLTDSAHCTNG

Foldseek 3Di:
DVVVVVVVVVVVVVVVVVVVVVVVVVVVVVVVVVVVVVVVVVVVVVVVVVVVVVVVVVVVVVVVVVVVVVVVVVVVVVVVVVVLVVVCVVVVVPPVVSVVVCCVVVCVVVVVVVVVVVVVVVPPPPPPPPPPDPDDDDDDDDDDDPPVVVVVVVVVVPPPVQCCCCVVPVDDDDDPPDDDDDDDDDDDD

Radius of gyration: 55.14 Å; chains: 1; bounding box: 154×44×116 Å

Organism: NCBI:txid126358

pLDDT: mean 75.87, std 22.5, range [30.11, 97.44]